Protein AF-A0A812WI33-F1 (afdb_monomer_lite)

Foldseek 3Di:
DLVQLLVCVVVVVPVVNVVVVVVCVVVQALCCLLVQLQSCVVSVVVVSVVVSLQRCQQCVCNNLQEPDPHDPVVLLCSQLVLRRQDDLVVVLVSLVVNDDPVSPVSNVSRDNQWNKHFDQFPLLVLVVVCVVVVVPDPCDPQQKDKDFWPPPPDADPVNRSCQSSVVFWDKFDATKMKMFGPFKWFQFFFKFKQAKFALQWWKWKWWDDVVVPDDTDTFDTCNSPIGHHPDTDGTDGDPDTTGMMMIGINGDMGPGIHIGTGGMMTGGD

Radius of gyration: 20.24 Å; chains: 1; bounding box: 57×34×57 Å

Secondary structure (DSSP, 8-state):
-HHHHHHHHHTT-TTHHHHHHHHHHHH--HHHHHHHHHHHHHTT-HHHHHHHHHHHHH-HHHHTSS--S--HHHHHHHHHSS--SS-HHHHHHHHHHT-SHHHHHHHHH----SEEEEES-HHHHHHHHHHHTTT-S-TBTTTEEEEE-TT-TT--HHHHHHHHTT-S-EEEEEEEEEEEESS-EEEEEEEEESSPBPTT-EEEEEEEESTTTTPPEEEEE-TT--B-TT--EE----SS-EEEEEEEEEEEEEEEE-EEEEEEEEE--

pLDDT: mean 90.43, std 6.78, range [58.16, 97.31]

Structure (mmCIF, N/CA/C/O backbone):
data_AF-A0A812WI33-F1
#
_entry.id   AF-A0A812WI33-F1
#
loop_
_atom_site.group_PDB
_atom_site.id
_atom_site.type_symbol
_atom_site.label_atom_id
_atom_site.label_alt_id
_atom_site.label_comp_id
_atom_site.label_asym_id
_atom_site.label_entity_id
_atom_site.label_seq_id
_atom_site.pdbx_PDB_ins_code
_atom_site.Cartn_x
_atom_site.Cartn_y
_atom_site.Cartn_z
_atom_site.occupancy
_atom_site.B_iso_or_equiv
_atom_site.auth_seq_id
_atom_site.auth_comp_id
_atom_site.auth_asym_id
_atom_site.auth_atom_id
_atom_site.pdbx_PDB_model_num
ATOM 1 N N . MET A 1 1 ? 22.583 11.173 -6.678 1.00 76.88 1 MET A N 1
ATOM 2 C CA . MET A 1 1 ? 22.192 11.297 -5.250 1.00 76.88 1 MET A CA 1
ATOM 3 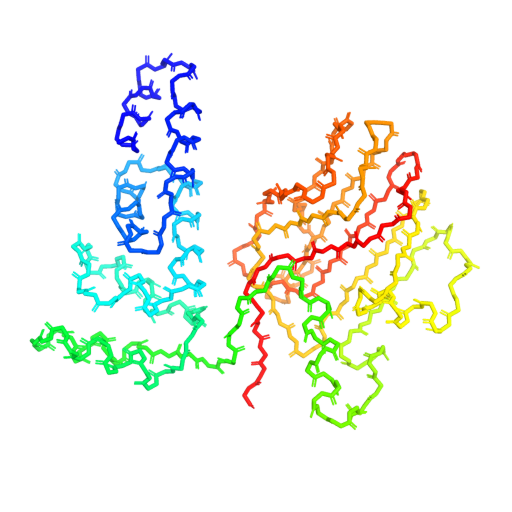C C . MET A 1 1 ? 22.140 9.952 -4.533 1.00 76.88 1 MET A C 1
ATOM 5 O O . MET A 1 1 ? 22.726 9.866 -3.464 1.00 76.88 1 MET A O 1
ATOM 9 N N . VAL A 1 2 ? 21.534 8.899 -5.104 1.00 72.75 2 VAL A N 1
ATOM 10 C CA . VAL A 1 2 ? 21.580 7.533 -4.524 1.00 72.75 2 VAL A CA 1
ATOM 11 C C . VAL A 1 2 ? 23.022 7.054 -4.314 1.00 72.75 2 VAL A C 1
ATOM 13 O O . VAL A 1 2 ? 23.378 6.616 -3.227 1.00 72.75 2 VAL A O 1
ATOM 16 N N . GLU A 1 3 ? 23.886 7.246 -5.313 1.00 81.31 3 GLU A N 1
ATOM 17 C CA . GLU A 1 3 ? 25.313 6.899 -5.214 1.00 81.31 3 GLU A CA 1
ATOM 18 C C . GLU A 1 3 ? 26.026 7.679 -4.098 1.00 81.31 3 GLU A C 1
ATOM 20 O O . GLU A 1 3 ? 26.849 7.132 -3.374 1.00 81.31 3 GLU A O 1
ATOM 25 N N . VAL A 1 4 ? 25.674 8.959 -3.926 1.00 76.69 4 VAL A N 1
ATOM 26 C CA . VAL A 1 4 ? 26.238 9.831 -2.883 1.00 76.69 4 VAL A CA 1
ATOM 27 C C . VAL A 1 4 ? 25.815 9.347 -1.500 1.00 76.69 4 VAL A C 1
ATOM 29 O O . VAL A 1 4 ? 26.652 9.297 -0.606 1.00 76.69 4 VAL A O 1
ATOM 32 N N . ALA A 1 5 ? 24.553 8.935 -1.336 1.00 73.31 5 ALA A N 1
ATOM 33 C CA . ALA A 1 5 ? 24.067 8.334 -0.097 1.00 73.31 5 ALA A CA 1
ATOM 34 C C . ALA A 1 5 ? 24.840 7.051 0.242 1.00 73.31 5 ALA A C 1
ATOM 36 O O . ALA A 1 5 ? 25.314 6.903 1.363 1.00 73.31 5 ALA A O 1
ATOM 37 N N . ALA A 1 6 ? 25.030 6.164 -0.738 1.00 76.50 6 ALA A N 1
ATOM 38 C CA . ALA A 1 6 ? 25.740 4.900 -0.546 1.00 76.50 6 ALA A CA 1
ATOM 39 C C . ALA A 1 6 ? 27.236 5.090 -0.245 1.00 76.50 6 ALA A C 1
ATOM 41 O O . ALA A 1 6 ? 27.809 4.397 0.594 1.00 76.50 6 ALA A O 1
ATOM 42 N N . ILE A 1 7 ? 27.884 6.052 -0.906 1.00 79.12 7 ILE A N 1
ATOM 43 C CA . ILE A 1 7 ? 29.272 6.420 -0.612 1.00 79.12 7 ILE A CA 1
ATOM 44 C C . ILE A 1 7 ? 29.366 7.003 0.801 1.00 79.12 7 ILE A C 1
ATOM 46 O O . ILE A 1 7 ? 30.238 6.603 1.566 1.00 79.12 7 ILE A O 1
ATOM 50 N N . ALA A 1 8 ? 28.466 7.915 1.166 1.00 76.12 8 ALA A N 1
ATOM 51 C CA . ALA A 1 8 ? 28.444 8.514 2.494 1.00 76.12 8 ALA A CA 1
ATOM 52 C C . ALA A 1 8 ? 28.253 7.468 3.600 1.00 76.12 8 ALA A C 1
ATOM 54 O O . ALA A 1 8 ? 28.945 7.534 4.613 1.00 76.12 8 ALA A O 1
ATOM 55 N N . ASP A 1 9 ? 27.386 6.480 3.373 1.00 76.94 9 ASP A N 1
ATOM 56 C CA . ASP A 1 9 ? 27.175 5.347 4.275 1.00 76.94 9 ASP A CA 1
ATOM 57 C C . ASP A 1 9 ? 28.449 4.500 4.421 1.00 76.94 9 ASP A C 1
ATOM 59 O O . ASP A 1 9 ? 28.938 4.276 5.529 1.00 76.94 9 ASP A O 1
ATOM 63 N N . LYS A 1 10 ? 29.094 4.157 3.297 1.00 82.62 10 LYS A N 1
ATOM 64 C CA . LYS A 1 10 ? 30.377 3.436 3.285 1.00 82.62 10 LYS A CA 1
ATOM 65 C C . LYS A 1 10 ? 31.481 4.156 4.072 1.00 82.62 10 LYS A C 1
ATOM 67 O O . LYS A 1 10 ? 32.330 3.494 4.668 1.00 82.62 10 LYS A O 1
ATOM 72 N N . TYR A 1 11 ? 31.496 5.488 4.055 1.00 83.31 11 TYR A N 1
ATOM 73 C CA . TYR A 1 11 ? 32.455 6.314 4.799 1.00 83.31 11 TYR A CA 1
ATOM 74 C C . TYR A 1 11 ? 31.940 6.773 6.174 1.00 83.31 11 TYR A C 1
ATOM 76 O O . TYR A 1 11 ? 32.587 7.606 6.804 1.00 83.31 11 TYR A O 1
ATOM 84 N N . GLN A 1 12 ? 30.815 6.224 6.650 1.00 83.38 12 GLN A N 1
ATOM 85 C CA . GLN A 1 12 ? 30.228 6.502 7.967 1.00 83.38 12 GLN A CA 1
ATOM 86 C C . GLN A 1 12 ? 29.928 7.991 8.210 1.00 83.38 12 GLN A C 1
ATOM 88 O O . GLN A 1 12 ? 30.027 8.501 9.324 1.00 83.38 12 GLN A O 1
ATOM 93 N N . VAL A 1 13 ? 29.538 8.717 7.160 1.00 82.44 13 VAL A N 1
ATOM 94 C CA . VAL A 1 13 ? 29.084 10.110 7.269 1.00 82.44 13 VAL A CA 1
ATOM 95 C C . VAL A 1 13 ? 27.601 10.110 7.644 1.00 82.44 13 VAL A C 1
ATOM 97 O O . VAL A 1 13 ? 26.750 10.399 6.812 1.00 82.44 13 VAL A O 1
ATOM 100 N N . GLU A 1 14 ? 27.287 9.770 8.895 1.00 79.19 14 GLU A N 1
ATOM 101 C CA . GLU A 1 14 ? 25.936 9.403 9.371 1.00 79.19 14 GLU A CA 1
ATOM 102 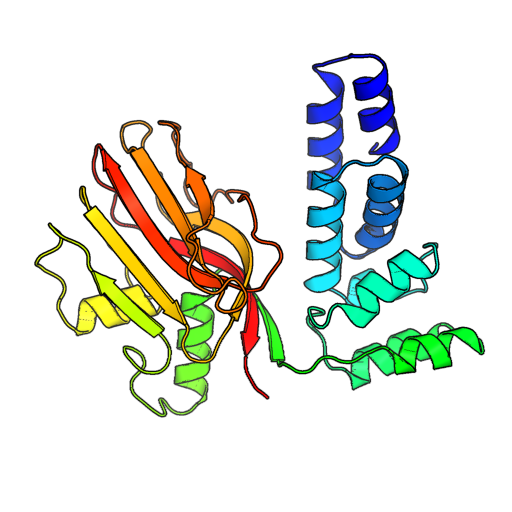C C . GLU A 1 14 ? 24.803 10.371 8.973 1.00 79.19 14 GLU A C 1
ATOM 104 O O . GLU A 1 14 ? 23.687 9.946 8.683 1.00 79.19 14 GLU A O 1
ATOM 109 N N . ALA A 1 15 ? 25.070 11.678 8.915 1.00 81.88 15 ALA A N 1
ATOM 110 C CA . ALA A 1 15 ? 24.049 12.682 8.608 1.00 81.88 15 ALA A CA 1
ATOM 111 C C . ALA A 1 15 ? 23.664 12.756 7.117 1.00 81.88 15 ALA A C 1
ATOM 113 O O . ALA A 1 15 ? 22.587 13.248 6.777 1.00 81.88 15 ALA A O 1
ATOM 114 N N . LEU A 1 16 ? 24.539 12.316 6.209 1.00 83.19 16 LEU A N 1
ATOM 115 C CA . LEU A 1 16 ? 24.392 12.577 4.776 1.00 83.19 16 LEU A CA 1
ATOM 116 C C . LEU A 1 16 ? 23.505 11.553 4.032 1.00 83.19 16 LEU A C 1
ATOM 118 O O . LEU A 1 16 ? 22.711 11.999 3.197 1.00 83.19 16 LEU A O 1
ATOM 122 N N . PRO A 1 17 ? 23.549 10.232 4.318 1.00 81.38 17 PRO A N 1
ATOM 123 C CA . PRO A 1 17 ? 22.632 9.258 3.730 1.00 81.38 17 PRO A CA 1
ATOM 124 C C . PRO A 1 17 ? 21.146 9.609 3.903 1.00 81.38 17 PRO A C 1
ATOM 126 O O . PRO A 1 17 ? 20.463 9.689 2.879 1.00 81.38 17 PRO A O 1
ATOM 129 N N . PRO A 1 18 ? 20.621 9.905 5.115 1.00 81.69 18 PRO A N 1
ATOM 130 C CA . PRO A 1 18 ? 19.194 10.186 5.276 1.00 81.69 18 PRO A CA 1
ATOM 131 C C . PRO A 1 18 ? 18.763 11.458 4.532 1.00 81.69 18 PRO A C 1
ATOM 133 O O . PRO A 1 18 ? 17.693 11.480 3.927 1.00 81.69 18 PRO A O 1
ATOM 136 N N . LEU A 1 19 ? 19.612 12.493 4.492 1.00 84.25 19 LEU A N 1
ATOM 137 C CA . LEU A 1 19 ? 19.347 13.714 3.722 1.00 84.25 19 LEU A CA 1
ATOM 138 C C . LEU A 1 19 ? 19.322 13.449 2.212 1.00 84.25 19 LEU A C 1
ATOM 140 O O . LEU A 1 19 ? 18.433 13.934 1.511 1.00 84.25 19 LEU A O 1
ATOM 144 N N . CYS A 1 20 ? 20.280 12.672 1.700 1.00 85.56 20 CYS A N 1
ATOM 145 C CA . CYS A 1 20 ? 20.334 12.338 0.281 1.00 85.56 20 CYS A CA 1
ATOM 146 C C . CYS A 1 20 ? 19.126 11.502 -0.143 1.00 85.56 20 CYS A C 1
ATOM 148 O O . CYS A 1 20 ? 18.518 11.804 -1.168 1.00 85.56 20 CYS A O 1
ATOM 150 N N . LEU A 1 21 ? 18.762 10.484 0.642 1.00 85.62 21 LEU A N 1
ATOM 151 C CA . LEU A 1 21 ? 17.602 9.641 0.356 1.00 85.62 21 LEU A CA 1
ATOM 152 C C . LEU A 1 21 ? 16.304 10.447 0.425 1.00 85.62 21 LEU A C 1
ATOM 154 O O . LEU A 1 21 ? 15.487 10.329 -0.478 1.00 85.62 21 LEU A O 1
ATOM 158 N N . HIS A 1 22 ? 16.154 11.349 1.399 1.00 85.75 22 HIS A N 1
ATOM 159 C CA . HIS A 1 22 ? 15.009 12.265 1.469 1.00 85.75 22 HIS A CA 1
ATOM 160 C C . HIS A 1 22 ? 14.846 13.125 0.210 1.00 85.75 22 HIS A C 1
ATOM 162 O O . HIS A 1 22 ? 13.738 13.297 -0.298 1.00 85.75 22 HIS A O 1
ATOM 168 N N . LEU A 1 23 ? 15.948 13.650 -0.332 1.00 87.06 23 LEU A N 1
ATOM 169 C CA . LEU A 1 23 ? 15.915 14.409 -1.584 1.00 87.06 23 LEU A CA 1
ATOM 170 C C . LEU A 1 23 ? 15.551 13.529 -2.783 1.00 87.06 23 LEU A C 1
ATOM 172 O O . LEU A 1 23 ? 14.791 13.974 -3.641 1.00 87.06 23 LEU A O 1
ATOM 176 N N . VAL A 1 24 ? 16.054 12.290 -2.832 1.00 87.62 24 VAL A N 1
ATOM 177 C CA . VAL A 1 24 ? 15.677 11.327 -3.877 1.00 87.62 24 VAL A CA 1
ATOM 178 C C . VAL A 1 24 ? 14.186 11.012 -3.795 1.00 87.62 24 VAL A C 1
ATOM 180 O O . VAL A 1 24 ? 13.525 11.085 -4.822 1.00 87.62 24 VAL A O 1
ATOM 183 N N . ARG A 1 25 ? 13.630 10.774 -2.600 1.00 87.88 25 ARG A N 1
ATOM 184 C CA . ARG A 1 25 ? 12.187 10.542 -2.403 1.00 87.88 25 ARG A CA 1
ATOM 185 C C . ARG A 1 25 ? 11.335 11.676 -2.942 1.00 87.88 25 ARG A C 1
ATOM 187 O O . ARG A 1 25 ? 10.405 11.449 -3.702 1.00 87.88 25 ARG A O 1
ATOM 194 N N . LYS A 1 26 ? 11.691 12.918 -2.603 1.00 86.75 26 LYS A N 1
ATOM 195 C CA . LYS A 1 26 ? 10.982 14.108 -3.100 1.00 86.75 26 LYS A CA 1
ATOM 196 C C . LYS A 1 26 ? 11.053 14.269 -4.618 1.00 86.75 26 LYS A C 1
ATOM 198 O O . LYS A 1 26 ? 10.187 14.916 -5.201 1.00 86.75 26 LYS A O 1
ATOM 203 N N . ALA A 1 27 ? 12.100 13.740 -5.240 1.00 88.50 27 ALA A N 1
ATOM 204 C CA . ALA A 1 27 ? 12.309 13.797 -6.679 1.00 88.50 27 ALA A CA 1
ATOM 205 C C . ALA A 1 27 ? 11.846 12.526 -7.410 1.00 88.50 27 ALA A C 1
ATOM 207 O 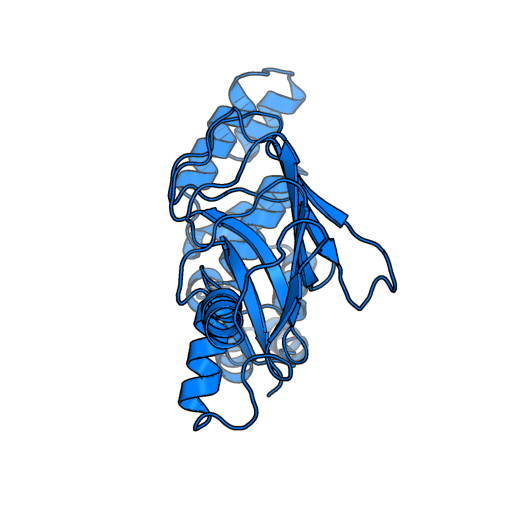O . ALA A 1 27 ? 11.892 12.513 -8.640 1.00 88.50 27 ALA A O 1
ATOM 208 N N . LEU A 1 28 ? 11.420 11.481 -6.690 1.00 92.62 28 LEU A N 1
ATOM 209 C CA . LEU A 1 28 ? 11.027 10.207 -7.275 1.00 92.62 28 LEU A CA 1
ATOM 210 C C . LEU A 1 28 ? 9.749 10.406 -8.085 1.00 92.62 28 LEU A C 1
ATOM 212 O O . LEU A 1 28 ? 8.673 10.683 -7.556 1.00 92.62 28 LEU A O 1
ATOM 216 N N . LYS A 1 29 ? 9.900 10.285 -9.398 1.00 94.12 29 LYS A N 1
ATOM 217 C CA . LYS A 1 29 ? 8.824 10.361 -10.378 1.00 94.12 29 LYS A CA 1
ATOM 218 C C . LYS A 1 29 ? 8.851 9.103 -11.242 1.00 94.12 29 LYS A C 1
ATOM 220 O O . LYS A 1 29 ? 9.909 8.481 -11.354 1.00 94.12 29 LYS A O 1
ATOM 225 N N . PRO A 1 30 ? 7.723 8.732 -11.869 1.00 94.25 30 PRO A N 1
ATOM 226 C CA . PRO A 1 30 ? 7.643 7.506 -12.657 1.00 94.25 30 PRO A CA 1
ATOM 227 C C . PRO A 1 30 ? 8.702 7.421 -13.760 1.00 94.25 30 PRO A C 1
ATOM 229 O O . PRO A 1 30 ? 9.330 6.382 -13.921 1.00 94.25 30 PRO A O 1
ATOM 232 N N . ASP A 1 31 ? 8.959 8.522 -14.465 1.00 93.25 31 ASP A N 1
ATOM 233 C CA . ASP A 1 31 ? 9.926 8.612 -15.566 1.00 93.25 31 ASP A CA 1
ATOM 234 C C . ASP A 1 31 ? 11.381 8.336 -15.147 1.00 93.25 31 ASP A C 1
ATOM 236 O O . ASP A 1 31 ? 12.150 7.788 -15.933 1.00 93.25 31 ASP A O 1
ATOM 240 N N . VAL A 1 32 ? 11.753 8.656 -13.905 1.00 93.81 32 VAL A N 1
ATOM 241 C CA . VAL A 1 32 ? 13.097 8.397 -13.350 1.00 93.81 32 VAL A CA 1
ATOM 242 C C . VAL A 1 32 ? 13.160 7.150 -12.462 1.00 93.81 32 VAL A C 1
ATOM 244 O O . VAL A 1 32 ? 14.243 6.752 -12.029 1.00 93.81 32 VAL A O 1
ATOM 247 N N . ALA A 1 33 ? 12.025 6.506 -12.179 1.00 95.88 33 ALA A N 1
ATOM 248 C CA . ALA A 1 33 ? 11.947 5.418 -11.207 1.00 95.88 33 ALA A CA 1
ATOM 249 C C . ALA A 1 33 ? 12.806 4.205 -11.603 1.00 95.88 33 ALA A C 1
ATOM 251 O O . ALA A 1 33 ? 13.480 3.630 -10.751 1.00 95.88 33 ALA A O 1
ATOM 252 N N . CYS A 1 34 ? 12.868 3.862 -12.895 1.00 96.00 34 CYS A N 1
ATOM 253 C CA . CYS A 1 34 ? 13.730 2.782 -13.387 1.00 96.00 34 CYS A CA 1
ATOM 254 C C . CYS A 1 34 ? 15.224 3.066 -13.149 1.00 96.00 34 CYS A C 1
ATOM 256 O O . CYS A 1 34 ? 15.971 2.159 -12.788 1.00 96.00 34 CYS A O 1
ATOM 258 N N . GLU A 1 35 ? 15.671 4.315 -13.309 1.00 94.44 35 GLU A N 1
ATOM 259 C CA . GLU A 1 35 ? 17.061 4.697 -13.030 1.00 94.44 35 GLU A CA 1
ATOM 260 C C . GLU A 1 35 ? 17.364 4.593 -11.531 1.00 94.44 35 GLU A C 1
ATOM 262 O O . GLU A 1 35 ? 18.364 3.988 -11.134 1.00 94.44 35 GLU A O 1
ATOM 267 N N . VAL A 1 36 ? 16.467 5.120 -10.690 1.00 94.88 36 VAL A N 1
ATOM 268 C CA . VAL A 1 36 ? 16.591 5.034 -9.228 1.00 94.88 36 VAL A CA 1
ATOM 269 C C . VAL A 1 36 ? 16.626 3.576 -8.772 1.00 94.88 36 VAL A C 1
ATOM 271 O O . VAL A 1 36 ? 17.470 3.233 -7.948 1.00 94.88 36 VAL A O 1
ATOM 274 N N . PHE A 1 37 ? 15.784 2.712 -9.342 1.00 96.44 37 PHE A N 1
ATOM 275 C CA . PHE A 1 37 ? 15.775 1.276 -9.067 1.00 96.44 37 PHE A CA 1
ATOM 276 C C . PHE A 1 37 ? 17.117 0.616 -9.406 1.00 96.44 37 PHE A C 1
ATOM 278 O O . PHE A 1 37 ? 17.704 -0.055 -8.557 1.00 96.44 37 PHE A O 1
ATOM 285 N N . GLY A 1 38 ? 17.650 0.858 -10.608 1.00 94.75 38 GLY A N 1
ATOM 286 C CA . GLY A 1 38 ? 18.940 0.306 -11.030 1.00 94.75 38 GLY A CA 1
ATOM 287 C C . GLY A 1 38 ? 20.111 0.779 -10.163 1.00 94.75 38 GLY A C 1
ATOM 288 O O . GLY A 1 38 ? 20.988 -0.015 -9.812 1.00 94.75 38 GLY A O 1
ATOM 289 N N . LEU A 1 39 ? 20.117 2.057 -9.770 1.00 93.25 39 LEU A N 1
ATOM 290 C CA . LEU A 1 39 ? 21.115 2.603 -8.849 1.00 93.25 39 LEU A CA 1
ATOM 291 C C . LEU A 1 39 ? 20.966 2.006 -7.445 1.00 93.25 39 LEU A C 1
ATOM 293 O O . LEU A 1 39 ? 21.954 1.576 -6.855 1.00 93.25 39 LEU A O 1
ATOM 297 N N . ALA A 1 40 ? 19.749 1.948 -6.910 1.00 93.25 40 ALA A N 1
ATOM 298 C CA . ALA A 1 40 ? 19.495 1.400 -5.584 1.00 93.25 40 ALA A CA 1
ATOM 299 C C . ALA A 1 40 ? 19.902 -0.077 -5.493 1.00 93.25 40 ALA A C 1
ATOM 301 O O . ALA A 1 40 ? 20.512 -0.474 -4.503 1.00 93.25 40 ALA A O 1
ATOM 302 N N . ASP A 1 41 ? 19.649 -0.866 -6.539 1.00 94.31 41 ASP A N 1
ATOM 303 C CA . ASP A 1 41 ? 20.096 -2.256 -6.620 1.00 94.31 41 ASP A CA 1
ATOM 304 C C . ASP A 1 41 ? 21.630 -2.366 -6.654 1.00 94.31 41 ASP A C 1
ATOM 306 O O . ASP A 1 41 ? 22.223 -3.081 -5.845 1.00 94.31 41 ASP A O 1
ATOM 310 N N . ARG A 1 42 ? 22.290 -1.578 -7.516 1.00 92.25 42 ARG A N 1
ATOM 311 C CA . ARG A 1 42 ? 23.757 -1.558 -7.652 1.00 92.25 42 ARG A CA 1
ATOM 312 C C . ARG A 1 42 ? 24.477 -1.196 -6.352 1.00 92.25 42 ARG A C 1
ATOM 314 O O . ARG A 1 42 ? 25.572 -1.696 -6.106 1.00 92.25 42 ARG A O 1
ATOM 321 N N . PHE A 1 43 ? 23.894 -0.300 -5.562 1.00 89.94 43 PHE A N 1
ATOM 322 C CA . PHE A 1 43 ? 24.460 0.177 -4.300 1.00 89.94 43 PHE A CA 1
ATOM 323 C C . PHE A 1 43 ? 23.848 -0.496 -3.062 1.00 89.94 43 PHE A C 1
ATOM 325 O O . PHE A 1 43 ? 24.163 -0.093 -1.946 1.00 89.94 43 PHE A O 1
ATOM 332 N N . HIS A 1 44 ? 23.006 -1.517 -3.244 1.00 90.25 44 HIS A N 1
ATOM 333 C CA . HIS A 1 44 ? 22.353 -2.272 -2.169 1.00 90.25 44 HIS A CA 1
ATOM 334 C C . HIS A 1 44 ? 21.530 -1.413 -1.187 1.00 90.25 44 HIS A C 1
ATOM 336 O O . HIS A 1 44 ? 21.436 -1.714 0.002 1.00 90.25 44 HIS A O 1
ATOM 342 N N . VAL A 1 45 ? 20.880 -0.359 -1.688 1.00 90.19 45 VAL A N 1
ATOM 343 C CA . VAL A 1 45 ? 19.980 0.507 -0.912 1.00 90.19 45 VAL A CA 1
ATOM 344 C C . VAL A 1 45 ? 18.561 -0.069 -0.963 1.00 90.19 45 VAL A C 1
ATOM 346 O O . VAL A 1 45 ? 17.726 0.359 -1.761 1.00 90.19 45 VAL A O 1
ATOM 349 N N . ALA A 1 46 ? 18.294 -1.075 -0.125 1.00 88.62 46 ALA A N 1
ATOM 350 C CA . ALA A 1 46 ? 17.063 -1.875 -0.170 1.00 88.62 46 ALA A CA 1
ATOM 351 C C . ALA A 1 46 ? 15.765 -1.048 -0.072 1.00 88.62 46 ALA A C 1
ATOM 353 O O . ALA A 1 46 ? 14.816 -1.309 -0.806 1.00 88.62 46 ALA A O 1
ATOM 354 N N . GLU A 1 47 ? 15.736 -0.029 0.790 1.00 87.06 47 GLU A N 1
ATOM 355 C CA . GLU A 1 47 ? 14.563 0.835 0.984 1.00 87.06 47 GLU A CA 1
ATOM 356 C C . GLU A 1 47 ? 14.217 1.608 -0.301 1.00 87.06 47 GLU A C 1
ATOM 358 O O . GLU A 1 47 ? 13.100 1.532 -0.805 1.00 87.06 47 GLU A O 1
ATOM 363 N N . MET A 1 48 ? 15.216 2.256 -0.910 1.00 90.69 48 MET A N 1
ATOM 364 C CA . MET A 1 48 ? 15.040 3.006 -2.156 1.00 90.69 48 MET A CA 1
ATOM 365 C C . MET A 1 48 ? 14.707 2.091 -3.342 1.00 90.69 48 MET A C 1
ATOM 367 O O . MET A 1 48 ? 13.958 2.475 -4.236 1.00 90.69 48 MET A O 1
ATOM 371 N N . ARG A 1 49 ? 15.240 0.862 -3.346 1.00 93.38 49 ARG A N 1
ATOM 372 C CA . ARG A 1 49 ? 14.903 -0.158 -4.347 1.00 93.38 49 ARG A CA 1
ATOM 373 C C . ARG A 1 49 ? 13.412 -0.502 -4.290 1.00 93.38 49 ARG A C 1
ATOM 375 O O . ARG A 1 49 ? 12.775 -0.567 -5.337 1.00 93.38 49 ARG A O 1
ATOM 382 N N . ALA A 1 50 ? 12.866 -0.696 -3.088 1.00 90.81 50 ALA A N 1
ATOM 383 C CA . ALA A 1 50 ? 11.451 -0.999 -2.885 1.00 90.81 50 ALA A CA 1
ATOM 384 C C . ALA A 1 50 ? 10.543 0.177 -3.281 1.00 90.81 50 ALA A C 1
ATOM 386 O O . ALA A 1 50 ? 9.582 -0.022 -4.019 1.00 90.81 50 ALA A O 1
ATOM 387 N N . GLU A 1 51 ? 10.879 1.401 -2.866 1.00 91.56 51 GLU A N 1
ATOM 388 C CA . GLU A 1 51 ? 10.113 2.608 -3.218 1.00 91.56 51 GLU A CA 1
ATOM 389 C C . GLU A 1 51 ? 10.119 2.889 -4.731 1.00 91.56 51 GLU A C 1
ATOM 391 O O . GLU A 1 51 ? 9.103 3.275 -5.311 1.00 91.56 51 GLU A O 1
ATOM 396 N N . ALA A 1 52 ? 11.249 2.659 -5.406 1.00 94.81 52 ALA A N 1
ATOM 397 C CA . ALA A 1 52 ? 11.327 2.796 -6.857 1.00 94.81 52 ALA A CA 1
ATOM 398 C C . ALA A 1 52 ? 10.466 1.747 -7.578 1.00 94.81 52 ALA A C 1
ATOM 400 O O . ALA A 1 52 ? 9.756 2.093 -8.523 1.00 94.81 52 ALA A O 1
ATOM 401 N N . LEU A 1 53 ? 10.474 0.491 -7.112 1.00 94.75 53 LEU A N 1
ATOM 402 C CA . LEU A 1 53 ? 9.595 -0.556 -7.641 1.00 94.75 53 LEU A CA 1
ATOM 403 C C . LEU A 1 53 ? 8.118 -0.216 -7.454 1.00 94.75 53 LEU A C 1
ATOM 405 O O . LEU A 1 53 ? 7.355 -0.362 -8.401 1.00 94.75 53 LEU A O 1
ATOM 409 N N . ASP A 1 54 ? 7.716 0.297 -6.291 1.00 93.88 54 ASP A N 1
ATOM 410 C CA . ASP A 1 54 ? 6.338 0.746 -6.066 1.00 93.88 54 ASP A CA 1
ATOM 411 C C . ASP A 1 54 ? 5.905 1.802 -7.077 1.00 93.88 54 ASP A C 1
ATOM 413 O O . ASP A 1 54 ? 4.811 1.721 -7.633 1.00 93.88 54 ASP A O 1
ATOM 417 N N . CYS A 1 55 ? 6.779 2.777 -7.340 1.00 95.00 55 CYS A N 1
ATOM 418 C CA . CYS A 1 55 ? 6.521 3.831 -8.310 1.00 95.00 55 CYS A CA 1
ATOM 419 C C . CYS A 1 55 ? 6.337 3.253 -9.725 1.00 95.00 55 CYS A C 1
ATOM 421 O O . CYS A 1 55 ? 5.396 3.621 -10.435 1.00 95.00 55 CYS A O 1
ATOM 423 N N . ILE A 1 56 ? 7.192 2.298 -10.114 1.00 96.44 56 ILE A N 1
ATOM 424 C CA . ILE A 1 56 ? 7.108 1.592 -11.402 1.00 96.44 56 ILE A CA 1
ATOM 425 C C . ILE A 1 56 ? 5.815 0.772 -11.487 1.00 96.44 56 ILE A C 1
ATOM 427 O O . ILE A 1 56 ? 5.121 0.823 -12.502 1.00 96.44 56 ILE A O 1
ATOM 431 N N . PHE A 1 57 ? 5.469 0.034 -10.431 1.00 95.50 57 PHE A N 1
ATOM 432 C CA . PHE A 1 57 ? 4.276 -0.805 -10.389 1.00 95.50 57 PHE A CA 1
ATOM 433 C C . PHE A 1 57 ? 2.990 0.013 -10.412 1.00 95.50 57 PHE A C 1
ATOM 435 O O . PHE A 1 57 ? 2.066 -0.351 -11.136 1.00 95.50 57 PHE A O 1
ATOM 442 N N . ALA A 1 58 ? 2.942 1.138 -9.698 1.00 95.12 58 ALA A N 1
ATOM 443 C CA . ALA A 1 58 ? 1.788 2.026 -9.678 1.00 95.12 58 ALA A CA 1
ATOM 444 C C . ALA A 1 58 ? 1.578 2.748 -11.020 1.00 95.12 58 ALA A C 1
ATOM 446 O O . ALA A 1 58 ? 0.436 2.940 -11.441 1.00 95.12 58 ALA A O 1
ATOM 447 N N . LYS A 1 59 ? 2.662 3.142 -11.708 1.00 95.69 59 LYS A N 1
ATOM 448 C CA . LYS A 1 59 ? 2.607 3.941 -12.948 1.00 95.69 59 LYS A CA 1
ATOM 449 C C . LYS A 1 59 ? 3.481 3.373 -14.074 1.00 95.69 59 LYS A C 1
ATOM 451 O O . LYS A 1 59 ? 4.350 4.070 -14.610 1.00 95.69 59 LYS A O 1
ATOM 456 N N . PRO A 1 60 ? 3.215 2.138 -14.531 1.00 94.75 60 PRO A N 1
ATOM 457 C CA . PRO A 1 60 ? 4.074 1.459 -15.497 1.00 94.75 60 PRO A CA 1
ATOM 458 C C . PRO A 1 60 ? 4.063 2.128 -16.872 1.00 94.75 60 PRO A C 1
ATOM 460 O O . PRO A 1 60 ? 5.078 2.136 -17.556 1.00 94.75 60 PRO A O 1
ATOM 463 N N . ALA A 1 61 ? 2.942 2.727 -17.286 1.00 92.75 61 ALA A N 1
ATOM 464 C CA . ALA A 1 61 ? 2.840 3.402 -18.581 1.00 92.75 61 ALA A CA 1
ATOM 465 C C . ALA A 1 61 ? 3.773 4.621 -18.696 1.00 92.75 61 ALA A C 1
ATOM 467 O O . ALA A 1 61 ? 4.257 4.921 -19.785 1.00 92.75 61 ALA A O 1
ATOM 468 N N . GLU A 1 62 ? 4.023 5.310 -17.581 1.00 94.25 62 GLU A N 1
ATOM 469 C CA . GLU A 1 62 ? 4.954 6.436 -17.518 1.00 94.25 62 GLU A CA 1
ATOM 470 C C . GLU A 1 62 ? 6.394 5.936 -17.333 1.00 94.25 62 GLU A C 1
ATOM 472 O O . GLU A 1 62 ? 7.283 6.348 -18.075 1.00 94.25 62 GLU A O 1
ATOM 477 N N . ALA A 1 63 ? 6.611 4.998 -16.403 1.00 95.56 63 ALA A N 1
ATOM 478 C CA . ALA A 1 63 ? 7.941 4.500 -16.045 1.00 95.56 63 ALA A CA 1
ATOM 479 C C . ALA A 1 63 ? 8.619 3.638 -17.122 1.00 95.56 63 ALA A C 1
ATOM 481 O O . ALA A 1 63 ? 9.845 3.596 -17.208 1.00 95.56 63 ALA A O 1
ATOM 482 N N . LEU A 1 64 ? 7.825 2.946 -17.943 1.00 94.62 64 LEU A N 1
ATOM 483 C CA . LEU A 1 64 ? 8.283 2.037 -18.998 1.00 94.62 64 LEU A CA 1
ATOM 484 C C . LEU A 1 64 ? 7.980 2.591 -20.396 1.00 94.62 64 LEU A C 1
ATOM 486 O O . LEU A 1 64 ? 7.928 1.845 -21.373 1.00 94.62 64 LEU A O 1
ATOM 490 N N . LYS A 1 65 ? 7.750 3.904 -20.514 1.00 91.94 65 LYS A N 1
ATOM 491 C CA . LYS A 1 65 ? 7.460 4.551 -21.800 1.00 91.94 65 LYS A CA 1
ATOM 492 C C . LYS A 1 65 ? 8.564 4.292 -22.831 1.00 91.94 65 LYS A C 1
ATOM 494 O O . LYS A 1 65 ? 8.273 4.014 -23.991 1.00 91.94 65 LYS A O 1
ATOM 499 N N . GLU A 1 66 ? 9.815 4.358 -22.395 1.00 91.44 66 GLU A N 1
ATOM 500 C CA . GLU A 1 66 ? 11.002 4.022 -23.181 1.00 91.44 66 GLU A CA 1
ATOM 501 C C . GLU A 1 66 ? 11.718 2.833 -22.543 1.00 91.44 66 GLU A C 1
ATOM 503 O O . GLU A 1 66 ? 11.505 2.535 -21.366 1.00 91.44 66 GLU A O 1
ATOM 508 N N . ARG A 1 67 ? 12.570 2.143 -23.312 1.00 91.25 67 ARG A N 1
ATOM 509 C CA . ARG A 1 67 ? 13.345 1.017 -22.785 1.00 91.25 67 ARG A CA 1
ATOM 510 C C . ARG A 1 67 ? 14.327 1.530 -21.726 1.00 91.25 67 ARG A C 1
ATOM 512 O O . ARG A 1 67 ? 15.264 2.244 -22.090 1.00 91.25 67 ARG A O 1
ATOM 519 N N . PRO A 1 68 ? 14.178 1.146 -20.447 1.00 91.88 68 PRO A N 1
ATOM 520 C CA . PRO A 1 68 ? 15.087 1.609 -19.413 1.00 91.88 68 PRO A CA 1
ATOM 521 C C . PRO A 1 68 ? 16.469 0.967 -19.587 1.00 91.88 68 PRO A C 1
ATOM 523 O O . PRO A 1 68 ? 16.589 -0.194 -19.987 1.00 91.88 68 PRO A O 1
ATOM 526 N N . ALA A 1 69 ? 17.523 1.708 -19.240 1.00 90.50 69 ALA A N 1
ATOM 527 C CA . ALA A 1 69 ? 18.905 1.223 -19.242 1.00 90.50 69 ALA A CA 1
ATOM 528 C C . ALA A 1 69 ? 19.197 0.338 -18.011 1.00 90.50 69 ALA A C 1
ATOM 530 O O . ALA A 1 69 ? 20.092 0.617 -17.214 1.00 90.50 69 ALA A O 1
ATOM 531 N N . LEU A 1 70 ? 18.402 -0.719 -17.838 1.00 92.56 70 LEU A N 1
ATOM 532 C CA . LEU A 1 70 ? 18.521 -1.700 -16.762 1.00 92.56 70 LEU A CA 1
ATOM 533 C C . LEU A 1 70 ? 19.223 -2.969 -17.244 1.00 92.56 70 LEU A C 1
ATOM 535 O O . LEU A 1 70 ? 19.215 -3.300 -18.432 1.00 92.56 70 LEU A O 1
ATOM 539 N N . ARG A 1 71 ? 19.807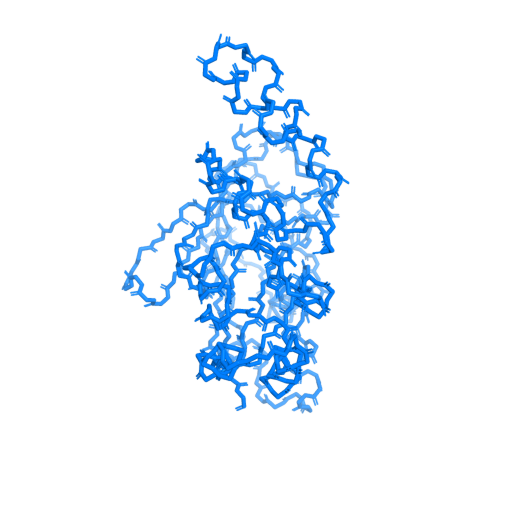 -3.710 -16.297 1.00 90.31 71 ARG A N 1
ATOM 540 C CA . ARG A 1 71 ? 20.261 -5.078 -16.570 1.00 90.31 71 ARG A CA 1
ATOM 541 C C . ARG A 1 71 ? 19.051 -5.973 -16.891 1.00 90.31 71 ARG A C 1
ATOM 543 O O . ARG A 1 71 ? 17.985 -5.727 -16.319 1.00 90.31 71 ARG A O 1
ATOM 550 N N . PRO A 1 72 ? 19.198 -6.999 -17.750 1.00 89.56 72 PRO A N 1
ATOM 551 C CA . PRO A 1 72 ? 18.090 -7.873 -18.136 1.00 89.56 72 PRO A CA 1
ATOM 552 C C . PRO A 1 72 ? 17.330 -8.459 -16.944 1.00 89.56 72 PRO A C 1
ATOM 554 O O . PRO A 1 72 ? 16.109 -8.407 -16.930 1.00 89.56 72 PRO A O 1
ATOM 557 N N . GLU A 1 73 ? 18.031 -8.895 -15.898 1.00 91.81 73 GLU A N 1
ATOM 558 C CA . GLU A 1 73 ? 17.431 -9.564 -14.738 1.00 91.81 73 GLU A CA 1
ATOM 559 C C . GLU A 1 73 ? 16.494 -8.631 -13.953 1.00 91.81 73 GLU A C 1
ATOM 561 O O . GLU A 1 73 ? 15.438 -9.040 -13.481 1.00 91.81 73 GLU A O 1
ATOM 566 N N . LEU A 1 74 ? 16.858 -7.348 -13.855 1.00 94.06 74 LEU A N 1
ATOM 567 C CA . LEU A 1 74 ? 16.048 -6.324 -13.189 1.00 94.06 74 LEU A CA 1
ATOM 568 C C . LEU A 1 74 ? 14.808 -5.958 -14.010 1.00 94.06 74 LEU A C 1
ATOM 570 O O . LEU A 1 74 ? 13.753 -5.644 -13.463 1.00 94.06 74 LEU A O 1
ATOM 574 N N . LEU A 1 75 ? 14.933 -5.988 -15.336 1.00 93.00 75 LEU A N 1
ATOM 575 C CA . LEU A 1 75 ? 13.806 -5.750 -16.227 1.00 93.00 75 LEU A CA 1
ATOM 576 C C . LEU A 1 75 ? 12.835 -6.938 -16.220 1.00 93.00 75 LEU A C 1
ATOM 578 O O . LEU A 1 75 ? 11.622 -6.732 -16.215 1.00 93.00 75 LEU A O 1
ATOM 582 N N . GLU A 1 76 ? 13.356 -8.165 -16.169 1.00 91.69 76 GLU A N 1
ATOM 583 C CA . GLU A 1 76 ? 12.563 -9.383 -15.994 1.00 91.69 76 GLU A CA 1
ATOM 584 C C . GLU A 1 76 ? 11.812 -9.386 -14.658 1.00 91.69 76 GLU A C 1
ATOM 586 O O . GLU A 1 76 ? 10.630 -9.718 -14.641 1.00 91.69 76 GLU A O 1
ATOM 591 N N . GLU A 1 77 ? 12.439 -8.938 -13.564 1.00 93.88 77 GLU A N 1
ATOM 592 C CA . GLU A 1 77 ? 11.773 -8.768 -12.263 1.00 93.88 77 GLU A CA 1
ATOM 593 C C . GLU A 1 77 ? 10.573 -7.816 -12.351 1.00 93.88 77 GLU A C 1
ATOM 595 O O . GLU A 1 77 ? 9.489 -8.136 -11.862 1.00 93.88 77 GLU A O 1
ATOM 600 N N . ILE A 1 78 ? 10.733 -6.666 -13.016 1.00 94.56 78 ILE A N 1
ATOM 601 C CA . ILE A 1 78 ? 9.640 -5.700 -13.180 1.00 94.56 78 ILE A CA 1
ATOM 602 C C . ILE A 1 78 ? 8.497 -6.320 -13.990 1.00 94.56 78 ILE A C 1
ATOM 604 O O . ILE A 1 78 ? 7.344 -6.312 -13.549 1.00 94.56 78 ILE A O 1
ATOM 608 N N . LEU A 1 79 ? 8.809 -6.852 -15.175 1.00 93.31 79 LEU A N 1
ATOM 609 C CA . LEU A 1 79 ? 7.819 -7.346 -16.137 1.00 93.31 79 LEU A CA 1
ATOM 610 C C . LEU A 1 79 ? 7.138 -8.646 -15.686 1.00 93.31 79 LEU A C 1
ATOM 612 O O . LEU A 1 79 ? 5.968 -8.861 -16.006 1.00 93.31 79 LEU A O 1
ATOM 616 N N . GLY A 1 80 ? 7.853 -9.486 -14.937 1.00 91.00 80 GLY A N 1
ATOM 617 C CA . GLY A 1 80 ? 7.369 -10.749 -14.382 1.00 91.00 80 GLY A CA 1
ATOM 618 C C . GLY A 1 80 ? 6.686 -10.625 -13.017 1.00 91.00 80 GLY A C 1
ATOM 619 O O . GLY A 1 80 ? 6.163 -11.618 -12.522 1.00 91.00 80 GLY A O 1
ATOM 620 N N . SER A 1 81 ? 6.657 -9.431 -12.412 1.00 91.00 81 SER A N 1
ATOM 621 C CA . SER A 1 81 ? 6.115 -9.210 -11.059 1.00 91.00 81 SER A CA 1
ATOM 622 C C . SER A 1 81 ? 4.633 -9.565 -10.899 1.00 91.00 81 SER A C 1
ATOM 624 O O . SER A 1 81 ? 4.184 -9.859 -9.797 1.00 91.00 81 SER A O 1
ATOM 626 N N . GLY A 1 82 ? 3.843 -9.464 -11.973 1.00 91.38 82 GLY A N 1
ATOM 627 C CA . GLY A 1 82 ? 2.384 -9.571 -11.908 1.00 91.38 82 GLY A CA 1
ATOM 628 C C . GLY A 1 82 ? 1.694 -8.429 -11.143 1.00 91.38 82 GLY A C 1
ATOM 629 O O . GLY A 1 82 ? 0.479 -8.493 -10.971 1.00 91.38 82 GLY A O 1
ATOM 630 N N . LEU A 1 83 ? 2.426 -7.387 -10.716 1.00 93.19 83 LEU A N 1
ATOM 631 C CA . LEU A 1 83 ? 1.938 -6.263 -9.892 1.00 93.19 83 LEU A CA 1
ATOM 632 C C . LEU A 1 83 ? 1.700 -4.964 -10.676 1.00 93.19 83 LEU A C 1
ATOM 634 O O . LEU A 1 83 ? 1.125 -4.019 -10.146 1.00 93.19 83 LEU A O 1
ATOM 638 N N . LEU A 1 84 ? 2.125 -4.899 -11.939 1.00 94.81 84 LEU A N 1
ATOM 639 C CA . LEU A 1 84 ? 2.025 -3.686 -12.754 1.00 94.81 84 LEU A CA 1
ATOM 640 C C . LEU A 1 84 ? 0.554 -3.255 -12.917 1.00 94.81 84 LEU A C 1
ATOM 642 O O . LEU A 1 84 ? -0.275 -4.032 -13.396 1.00 94.81 84 LEU A O 1
ATOM 646 N N . CYS A 1 85 ? 0.243 -2.007 -12.559 1.00 94.44 85 CYS A N 1
ATOM 647 C CA . CYS A 1 85 ? -1.076 -1.376 -12.677 1.00 94.44 85 CYS A CA 1
ATOM 648 C C . CYS A 1 85 ? -1.383 -0.984 -14.127 1.00 94.44 85 CYS A C 1
ATOM 650 O O . CYS A 1 85 ? -1.452 0.189 -14.496 1.00 94.44 85 CYS A O 1
ATOM 652 N N . THR A 1 86 ? -1.506 -1.982 -14.996 1.00 93.12 86 THR A N 1
ATOM 653 C CA . THR A 1 86 ? -1.835 -1.804 -16.411 1.00 93.12 86 THR A CA 1
ATOM 654 C C . THR A 1 86 ? -2.442 -3.075 -16.986 1.00 93.12 86 THR A C 1
ATOM 656 O O . THR A 1 86 ? -2.348 -4.155 -16.409 1.00 93.12 86 THR A O 1
ATOM 659 N N . LYS A 1 87 ? -3.055 -2.961 -18.163 1.00 90.31 87 LYS A N 1
ATOM 660 C CA . LYS A 1 87 ? -3.549 -4.126 -18.899 1.00 90.31 87 LYS A CA 1
ATOM 661 C C . LYS A 1 87 ? -2.389 -4.840 -19.584 1.00 90.31 87 LYS A C 1
ATOM 663 O O . LYS A 1 87 ? -1.546 -4.189 -20.205 1.00 90.31 87 LYS A O 1
ATOM 668 N N . THR A 1 88 ? -2.409 -6.172 -19.569 1.00 88.94 88 THR A N 1
ATOM 669 C CA . THR A 1 88 ? -1.406 -7.026 -20.229 1.00 88.94 88 THR A CA 1
ATOM 670 C C . THR A 1 88 ? -1.142 -6.606 -21.673 1.00 88.94 88 THR A C 1
ATOM 672 O O . THR A 1 88 ? 0.009 -6.412 -22.055 1.00 88.94 88 THR A O 1
ATOM 675 N N . ASP A 1 89 ? -2.194 -6.393 -22.467 1.00 89.75 89 ASP A N 1
ATOM 676 C CA . ASP A 1 89 ? -2.056 -6.015 -23.879 1.00 89.75 89 ASP A CA 1
ATOM 677 C C . ASP A 1 89 ? -1.444 -4.626 -24.068 1.00 89.75 89 ASP A C 1
ATOM 679 O O . ASP A 1 89 ? -0.698 -4.400 -25.021 1.00 89.75 89 ASP A O 1
ATOM 683 N N . ALA A 1 90 ? -1.757 -3.686 -23.173 1.00 91.50 90 ALA A N 1
ATOM 684 C CA . ALA A 1 90 ? -1.186 -2.346 -23.223 1.00 91.50 90 ALA A CA 1
ATOM 685 C C . ALA A 1 90 ? 0.319 -2.402 -22.941 1.00 91.50 90 ALA A C 1
ATOM 687 O O . ALA A 1 90 ? 1.101 -1.836 -23.698 1.00 91.50 90 ALA A O 1
ATOM 688 N N . LEU A 1 91 ? 0.728 -3.156 -21.918 1.00 90.88 91 LEU A N 1
ATOM 689 C CA . LEU A 1 91 ? 2.139 -3.325 -21.587 1.00 90.88 91 LEU A CA 1
ATOM 690 C C . LEU A 1 91 ? 2.911 -4.087 -22.670 1.00 90.88 91 LEU A C 1
ATOM 692 O O . LEU A 1 91 ? 4.013 -3.677 -23.023 1.00 90.88 91 LEU A O 1
ATOM 696 N N . LYS A 1 92 ? 2.328 -5.146 -23.249 1.00 90.81 92 LYS A N 1
ATOM 697 C CA . LYS A 1 92 ? 2.934 -5.868 -24.380 1.00 90.81 92 LYS A CA 1
ATOM 698 C C . LYS A 1 92 ? 3.208 -4.935 -25.555 1.00 90.81 92 LYS A C 1
ATOM 700 O O . LYS A 1 92 ? 4.306 -4.964 -26.100 1.00 90.81 92 LYS A O 1
ATOM 705 N N . LYS A 1 93 ? 2.253 -4.062 -25.899 1.00 91.00 93 LYS A N 1
ATOM 706 C CA . LYS A 1 93 ? 2.445 -3.040 -26.941 1.00 91.00 93 LYS A CA 1
ATOM 707 C C . LYS A 1 93 ? 3.577 -2.076 -26.594 1.00 91.00 93 LYS A C 1
ATOM 709 O O . LYS A 1 93 ? 4.385 -1.770 -27.467 1.00 91.00 93 LYS A O 1
ATOM 714 N N . THR A 1 94 ? 3.661 -1.630 -25.340 1.00 91.88 94 THR A N 1
ATOM 715 C CA . THR A 1 94 ? 4.762 -0.777 -24.873 1.00 91.88 94 THR A CA 1
ATOM 716 C C . THR A 1 94 ? 6.113 -1.474 -25.040 1.00 91.88 94 THR A C 1
ATOM 718 O O . THR A 1 94 ? 6.996 -0.919 -25.685 1.00 91.88 94 THR A O 1
ATOM 721 N N . VAL A 1 95 ? 6.264 -2.714 -24.566 1.00 89.81 95 VAL A N 1
ATOM 722 C CA . VAL A 1 95 ? 7.527 -3.467 -24.681 1.00 89.81 95 VAL A CA 1
ATOM 723 C C . VAL A 1 95 ? 7.901 -3.745 -26.140 1.00 89.81 95 VAL A C 1
ATOM 725 O O . VAL A 1 95 ? 9.051 -3.561 -26.529 1.00 89.81 95 VAL A O 1
ATOM 728 N N . GLN A 1 96 ? 6.939 -4.113 -26.988 1.00 89.44 96 GLN A N 1
ATOM 729 C CA . GLN A 1 96 ? 7.172 -4.327 -28.422 1.00 89.44 96 GLN A CA 1
ATOM 730 C C . GLN A 1 96 ? 7.603 -3.044 -29.145 1.00 89.44 96 GLN A C 1
ATOM 732 O O . GLN A 1 96 ? 8.389 -3.101 -30.092 1.00 89.44 96 GLN A O 1
ATOM 737 N N . SER A 1 97 ? 7.137 -1.877 -28.685 1.00 90.62 97 SER A N 1
ATOM 738 C CA . SER A 1 97 ? 7.512 -0.583 -29.269 1.00 90.62 97 SER A CA 1
ATOM 739 C C . SER A 1 97 ? 8.992 -0.229 -29.081 1.00 90.62 97 SER A C 1
ATOM 741 O O . SER A 1 97 ? 9.525 0.577 -29.839 1.00 90.62 97 SER A O 1
ATOM 743 N N . TRP A 1 98 ? 9.681 -0.864 -28.126 1.00 91.50 98 TRP A N 1
ATOM 744 C CA . TRP A 1 98 ? 11.108 -0.649 -27.877 1.00 91.50 98 TRP A CA 1
ATOM 745 C C . TRP A 1 98 ? 12.015 -1.214 -28.982 1.00 91.50 98 TRP A C 1
ATOM 747 O O . TRP A 1 98 ? 13.172 -0.810 -29.084 1.00 91.50 98 TRP A O 1
ATOM 757 N N . GLY A 1 99 ? 11.492 -2.123 -29.814 1.00 81.75 99 GLY A N 1
ATOM 758 C CA . GLY A 1 99 ? 12.184 -2.709 -30.962 1.00 81.75 99 GLY A CA 1
ATOM 759 C C . GLY A 1 99 ? 13.243 -3.766 -30.610 1.00 81.75 99 GLY A C 1
ATOM 760 O O . GLY A 1 99 ? 13.862 -3.738 -29.550 1.00 81.75 99 GLY A O 1
ATOM 761 N N . GLY A 1 100 ? 13.482 -4.703 -31.535 1.00 80.38 100 GLY A N 1
ATOM 762 C CA . GLY A 1 100 ? 14.496 -5.761 -31.410 1.00 80.38 100 GLY A CA 1
ATOM 763 C C . GLY A 1 100 ? 13.950 -7.118 -30.942 1.00 80.38 100 GLY A C 1
ATOM 764 O O . GLY A 1 100 ? 12.894 -7.196 -30.327 1.00 80.38 100 GLY A O 1
ATOM 765 N N . LYS A 1 101 ? 14.687 -8.202 -31.239 1.00 70.31 101 LYS A N 1
ATOM 766 C CA . LYS A 1 101 ? 14.263 -9.592 -30.953 1.00 70.31 101 LYS A CA 1
ATOM 767 C C . LYS A 1 101 ? 14.099 -9.885 -29.457 1.00 70.31 101 LYS A C 1
ATOM 769 O O . LYS A 1 101 ? 13.231 -10.664 -29.080 1.00 70.31 101 LYS A O 1
ATOM 774 N N . ASP A 1 102 ? 14.900 -9.244 -28.609 1.00 79.56 102 ASP A N 1
ATOM 775 C CA . ASP A 1 102 ? 14.837 -9.431 -27.153 1.00 79.56 102 ASP A CA 1
ATOM 776 C C . ASP A 1 102 ? 13.520 -8.900 -26.567 1.00 79.56 102 ASP A C 1
ATOM 778 O O . ASP A 1 102 ? 13.008 -9.441 -25.590 1.00 79.56 102 ASP A O 1
ATOM 782 N N . CYS A 1 103 ? 12.928 -7.876 -27.186 1.00 78.75 103 CYS A N 1
ATOM 783 C CA . CYS A 1 103 ? 11.665 -7.291 -26.739 1.00 78.75 103 CYS A CA 1
ATOM 784 C C . CYS A 1 103 ? 10.482 -8.249 -26.936 1.00 78.75 103 CYS A C 1
ATOM 786 O O . CYS A 1 103 ? 9.571 -8.256 -26.112 1.00 78.75 103 CYS A O 1
ATOM 788 N N . ASP A 1 104 ? 10.517 -9.115 -27.954 1.00 78.25 104 ASP A N 1
ATOM 789 C CA . ASP A 1 104 ? 9.510 -10.171 -28.122 1.00 78.25 104 ASP A CA 1
ATOM 790 C C . ASP A 1 104 ? 9.610 -11.219 -27.003 1.00 78.25 104 ASP A C 1
ATOM 792 O O . ASP A 1 104 ? 8.591 -11.668 -26.472 1.00 78.25 104 ASP A O 1
ATOM 796 N N . SER A 1 105 ? 10.835 -11.555 -26.581 1.00 84.62 105 SER A N 1
ATOM 797 C CA . SER A 1 105 ? 11.070 -12.429 -25.424 1.00 84.62 105 SER A CA 1
ATOM 798 C C . SER A 1 105 ? 10.555 -11.787 -24.132 1.00 84.62 105 SER A C 1
ATOM 800 O O . SER A 1 105 ? 9.824 -12.425 -23.375 1.00 84.62 105 SER A O 1
ATOM 802 N N . LEU A 1 106 ? 10.841 -10.502 -23.906 1.00 85.19 106 LEU A N 1
ATOM 803 C CA . LEU A 1 106 ? 10.330 -9.755 -22.750 1.00 85.19 106 LEU A CA 1
ATOM 804 C C . LEU A 1 106 ? 8.800 -9.601 -22.776 1.00 85.19 106 LEU A C 1
ATOM 806 O O . LEU A 1 106 ? 8.148 -9.630 -21.739 1.00 85.19 106 LEU A O 1
ATOM 810 N N . ALA A 1 107 ? 8.186 -9.488 -23.953 1.00 81.56 107 ALA A N 1
ATOM 811 C CA . ALA A 1 107 ? 6.731 -9.454 -24.057 1.00 81.56 107 ALA A CA 1
ATOM 812 C C . ALA A 1 107 ? 6.089 -10.798 -23.667 1.00 81.56 107 ALA A C 1
ATOM 814 O O . ALA A 1 107 ? 4.940 -10.827 -23.217 1.00 81.56 107 ALA A O 1
ATOM 815 N N . SER A 1 108 ? 6.821 -11.907 -23.825 1.00 85.00 108 SER A N 1
ATOM 816 C CA . SER A 1 108 ? 6.338 -13.250 -23.492 1.00 85.00 108 SER A CA 1
ATOM 817 C C . SER A 1 108 ? 6.293 -13.533 -21.986 1.00 85.00 108 SER A C 1
ATOM 819 O O . SER A 1 108 ? 5.440 -14.303 -21.551 1.00 85.00 108 SER A O 1
ATOM 821 N N . ILE A 1 109 ? 7.142 -12.870 -21.192 1.00 86.75 109 ILE A N 1
ATOM 822 C CA . ILE A 1 109 ? 7.160 -13.018 -19.726 1.00 86.75 109 ILE A CA 1
ATOM 823 C C . ILE A 1 109 ? 6.086 -12.176 -19.027 1.00 86.75 109 ILE A C 1
ATOM 825 O O . ILE A 1 109 ? 5.804 -12.398 -17.852 1.00 86.75 109 ILE A O 1
ATOM 829 N N . ILE A 1 110 ? 5.461 -11.228 -19.738 1.00 86.69 110 ILE A N 1
ATOM 830 C CA . ILE A 1 110 ? 4.382 -10.416 -19.177 1.00 86.69 110 ILE A CA 1
ATOM 831 C C . ILE A 1 110 ? 3.161 -11.302 -18.942 1.00 86.69 110 ILE A C 1
ATOM 833 O O . ILE A 1 110 ? 2.441 -11.675 -19.878 1.00 86.69 110 ILE A O 1
ATOM 837 N N . ASN A 1 111 ? 2.881 -11.536 -17.666 1.00 81.50 111 ASN A N 1
ATOM 838 C CA . ASN A 1 111 ? 1.667 -12.176 -17.199 1.00 81.50 111 ASN A CA 1
ATOM 839 C C . ASN A 1 111 ? 1.094 -11.375 -16.026 1.00 81.50 111 ASN A C 1
ATOM 841 O O . ASN A 1 111 ? 1.671 -11.348 -14.945 1.00 81.50 111 ASN A O 1
ATOM 845 N N . ILE A 1 112 ? -0.037 -10.706 -16.255 1.00 80.88 112 ILE A N 1
ATOM 846 C CA . ILE A 1 112 ? -0.756 -9.954 -15.222 1.00 80.88 112 ILE A CA 1
ATOM 847 C C . ILE A 1 112 ? -2.060 -10.723 -14.976 1.00 80.88 112 ILE A C 1
ATOM 849 O O . ILE A 1 112 ? -3.010 -10.552 -15.738 1.00 80.88 112 ILE A O 1
ATOM 853 N N . PRO A 1 113 ? -2.097 -11.634 -13.986 1.00 79.25 113 PRO A N 1
ATOM 854 C CA . PRO A 1 113 ? -3.214 -12.565 -13.807 1.00 79.25 113 PRO A CA 1
ATOM 855 C C . PRO A 1 113 ? -4.442 -11.926 -13.139 1.00 79.25 113 PRO A C 1
ATOM 857 O O . PRO A 1 113 ? -5.478 -12.576 -13.024 1.00 79.25 113 PRO A O 1
ATOM 860 N N . ALA A 1 114 ? -4.321 -10.683 -12.670 1.00 83.56 114 ALA A N 1
ATOM 861 C CA . ALA A 1 114 ? -5.318 -9.984 -11.871 1.00 83.56 114 ALA A CA 1
ATOM 862 C C . ALA A 1 114 ? -5.552 -8.557 -12.382 1.00 83.56 114 ALA A C 1
ATOM 864 O O . ALA A 1 114 ? -4.727 -7.975 -13.088 1.00 83.56 114 ALA A O 1
ATOM 865 N N . ASN A 1 115 ? -6.675 -7.967 -11.977 1.00 89.75 115 ASN A N 1
ATOM 866 C CA . ASN A 1 115 ? -6.905 -6.539 -12.129 1.00 89.75 115 ASN A CA 1
ATOM 867 C C . ASN A 1 115 ? -6.153 -5.798 -11.019 1.00 89.75 115 ASN A C 1
ATOM 869 O O . ASN A 1 115 ? -6.602 -5.790 -9.868 1.00 89.75 115 ASN A O 1
ATOM 873 N N . ASN A 1 116 ? -5.025 -5.191 -11.389 1.00 93.69 116 ASN A N 1
ATOM 874 C CA . ASN A 1 116 ? -4.184 -4.393 -10.503 1.00 93.69 116 ASN A CA 1
ATOM 875 C C . ASN A 1 116 ? -4.556 -2.918 -10.576 1.00 93.69 116 ASN A C 1
ATOM 877 O O . ASN A 1 116 ? -4.673 -2.347 -11.663 1.00 93.69 116 ASN A O 1
ATOM 881 N N . GLU A 1 117 ? -4.680 -2.297 -9.415 1.00 94.62 117 GLU A N 1
ATOM 882 C CA . GLU A 1 117 ? -5.016 -0.891 -9.293 1.00 94.62 117 GLU A CA 1
ATOM 883 C C . GLU A 1 117 ? -4.294 -0.271 -8.101 1.00 94.62 117 GLU A C 1
ATOM 885 O O . GLU A 1 117 ? -4.413 -0.755 -6.980 1.00 94.62 117 GLU A O 1
ATOM 890 N N . TYR A 1 118 ? -3.554 0.808 -8.339 1.00 95.75 118 TYR A N 1
ATOM 891 C CA . TYR A 1 118 ? -2.973 1.595 -7.257 1.00 95.75 118 TYR A CA 1
ATOM 892 C C . TYR A 1 118 ? -4.057 2.447 -6.591 1.00 95.75 118 TYR A C 1
ATOM 894 O O . TYR A 1 118 ? -4.892 3.037 -7.281 1.00 95.75 118 TYR A O 1
ATOM 902 N N . THR A 1 119 ? -4.036 2.509 -5.262 1.00 95.56 119 THR A N 1
ATOM 903 C CA . THR A 1 119 ? -4.989 3.280 -4.465 1.00 95.56 119 THR A CA 1
ATOM 904 C C . THR A 1 119 ? -4.362 3.725 -3.146 1.00 95.56 119 THR A C 1
ATOM 906 O O . THR A 1 119 ? -3.579 2.996 -2.538 1.00 95.56 119 THR A O 1
ATOM 909 N N . ASP A 1 120 ? -4.723 4.932 -2.725 1.00 94.00 120 ASP A N 1
ATOM 910 C CA . ASP A 1 120 ? -4.414 5.544 -1.430 1.00 94.00 120 ASP A CA 1
ATOM 911 C C . ASP A 1 120 ? -5.359 5.088 -0.305 1.00 94.00 120 ASP A C 1
ATOM 913 O O . ASP A 1 120 ? -5.016 5.235 0.868 1.00 94.00 120 ASP A O 1
ATOM 917 N N . ASP A 1 121 ? -6.504 4.495 -0.662 1.00 96.25 121 ASP A N 1
ATOM 918 C CA . ASP A 1 121 ? -7.464 3.876 0.251 1.00 96.25 121 ASP A CA 1
ATOM 919 C C . ASP A 1 121 ? -8.101 2.614 -0.363 1.00 96.25 121 ASP A C 1
ATOM 921 O O . ASP A 1 121 ? -9.092 2.640 -1.102 1.00 96.25 121 ASP A O 1
ATOM 925 N N . VAL A 1 122 ? -7.547 1.457 0.004 1.00 97.12 122 VAL A N 1
ATOM 926 C CA . VAL A 1 122 ? -8.051 0.141 -0.410 1.00 97.12 122 VAL A CA 1
ATOM 927 C C . VAL A 1 122 ? -9.513 -0.094 -0.010 1.00 97.12 122 VAL A C 1
ATOM 929 O O . VAL A 1 122 ? -10.253 -0.740 -0.761 1.00 97.12 122 VAL A O 1
ATOM 932 N N . LEU A 1 123 ? -9.939 0.369 1.167 1.00 97.06 123 LEU A N 1
ATOM 933 C CA . LEU A 1 123 ? -11.262 0.059 1.709 1.00 97.06 123 LEU A CA 1
ATOM 934 C C . LEU A 1 123 ? -12.353 0.859 0.988 1.00 97.06 123 LEU A C 1
ATOM 936 O O . LEU A 1 123 ? -13.354 0.267 0.564 1.00 97.06 123 LEU A O 1
ATOM 940 N N . ASP A 1 124 ? -12.143 2.162 0.772 1.00 96.44 124 ASP A N 1
ATOM 941 C CA . ASP A 1 124 ? -13.034 2.977 -0.067 1.00 96.44 124 ASP A CA 1
ATOM 942 C C . ASP A 1 124 ? -13.049 2.460 -1.507 1.00 96.44 124 ASP A C 1
ATOM 944 O O . ASP A 1 124 ? -14.117 2.303 -2.110 1.00 96.44 124 ASP A O 1
ATOM 948 N N . ARG A 1 125 ? -11.888 2.064 -2.050 1.00 96.44 125 ARG A N 1
ATOM 949 C CA . ARG A 1 125 ? -11.836 1.541 -3.418 1.00 96.44 125 ARG A CA 1
ATOM 950 C C . ARG A 1 125 ? -12.655 0.263 -3.593 1.00 96.44 125 ARG A C 1
ATOM 952 O O . ARG A 1 125 ? -13.353 0.113 -4.602 1.00 96.44 125 ARG A O 1
ATOM 959 N N . LEU A 1 126 ? -12.609 -0.652 -2.625 1.00 95.75 126 LEU A N 1
ATOM 960 C CA . LEU A 1 126 ? -13.441 -1.859 -2.623 1.00 95.75 126 LEU A CA 1
ATOM 961 C C . LEU A 1 126 ? -14.934 -1.535 -2.480 1.00 95.75 126 LEU A C 1
ATOM 963 O O . LEU A 1 126 ? -15.753 -2.135 -3.180 1.00 95.75 126 LEU A O 1
ATOM 967 N N . MET A 1 127 ? -15.295 -0.571 -1.630 1.00 95.06 127 MET A N 1
ATOM 968 C CA . MET A 1 127 ? -16.670 -0.072 -1.506 1.00 95.06 127 MET A CA 1
ATOM 969 C C . MET A 1 127 ? -17.173 0.511 -2.837 1.00 95.06 127 MET A C 1
ATOM 971 O O . MET A 1 127 ? -18.298 0.221 -3.251 1.00 95.06 127 MET A O 1
ATOM 975 N N . GLY A 1 128 ? -16.337 1.271 -3.549 1.00 94.69 128 GLY A N 1
ATOM 976 C CA . GLY A 1 128 ? -16.622 1.765 -4.898 1.00 94.69 128 GLY A CA 1
ATOM 977 C C . GLY A 1 128 ? -16.906 0.631 -5.887 1.00 94.69 128 GLY A C 1
ATOM 978 O O . GLY A 1 128 ? -17.968 0.611 -6.505 1.00 94.69 128 GLY A O 1
ATOM 979 N N . LYS A 1 129 ? -16.026 -0.379 -5.958 1.00 93.19 129 LYS A N 1
ATOM 980 C CA . LYS A 1 129 ? -16.228 -1.557 -6.826 1.00 93.19 129 LYS A CA 1
ATOM 981 C C . LYS A 1 129 ? -17.513 -2.323 -6.495 1.00 93.19 129 LYS A C 1
ATOM 983 O O . LYS A 1 129 ? -18.199 -2.778 -7.406 1.00 93.19 129 LYS A O 1
ATOM 988 N N . TRP A 1 130 ? -17.867 -2.453 -5.217 1.00 93.56 130 TRP A N 1
ATOM 989 C CA . TRP A 1 130 ? -19.136 -3.065 -4.812 1.00 93.56 130 TRP A CA 1
ATOM 990 C C . TRP A 1 130 ? -20.348 -2.259 -5.298 1.00 93.56 130 TRP A C 1
ATOM 992 O O . TRP A 1 130 ? -21.318 -2.846 -5.782 1.00 93.56 130 TRP A O 1
ATOM 1002 N N . ARG A 1 131 ? -20.295 -0.921 -5.224 1.00 93.56 131 ARG A N 1
ATOM 1003 C CA . ARG A 1 131 ? -21.353 -0.049 -5.765 1.00 93.56 131 ARG A CA 1
ATOM 1004 C C . ARG A 1 131 ? -21.470 -0.184 -7.282 1.00 93.56 131 ARG A C 1
ATOM 1006 O O . ARG A 1 131 ? -22.588 -0.303 -7.777 1.00 93.56 131 ARG A O 1
ATOM 1013 N N . ASP A 1 132 ? -20.343 -0.226 -7.988 1.00 92.19 132 ASP A N 1
ATOM 1014 C CA . ASP A 1 132 ? -20.293 -0.390 -9.446 1.00 92.19 132 ASP A CA 1
ATOM 1015 C C . ASP A 1 132 ? -20.800 -1.770 -9.896 1.00 92.19 132 ASP A C 1
ATOM 1017 O O . ASP A 1 132 ? -21.387 -1.908 -10.967 1.00 92.19 132 ASP A O 1
ATOM 1021 N N . ALA A 1 133 ? -20.640 -2.793 -9.052 1.00 88.00 133 ALA A N 1
ATOM 1022 C CA . ALA A 1 133 ? -21.167 -4.140 -9.259 1.00 88.00 133 ALA A CA 1
ATOM 1023 C C . ALA A 1 133 ? -22.658 -4.286 -8.884 1.00 88.00 133 ALA A C 1
ATOM 1025 O O . ALA A 1 133 ? -23.096 -5.385 -8.536 1.00 88.00 133 ALA A O 1
ATOM 1026 N N . ASP A 1 134 ? -23.425 -3.190 -8.906 1.00 89.31 134 ASP A N 1
ATOM 1027 C CA . ASP A 1 134 ? -24.844 -3.127 -8.521 1.00 89.31 134 ASP A CA 1
ATOM 1028 C C . ASP A 1 134 ? -25.116 -3.726 -7.129 1.00 89.31 134 ASP A C 1
ATOM 1030 O O . ASP A 1 134 ? -26.118 -4.395 -6.878 1.00 89.31 134 ASP A O 1
ATOM 1034 N N . ARG A 1 135 ? -24.164 -3.532 -6.204 1.00 87.19 135 ARG A N 1
ATOM 1035 C CA . ARG A 1 135 ? -24.234 -4.020 -4.819 1.00 87.19 135 ARG A CA 1
ATOM 1036 C C . ARG A 1 135 ? -24.463 -5.530 -4.713 1.00 87.19 135 ARG A C 1
ATOM 1038 O O . ARG A 1 135 ? -25.140 -6.011 -3.802 1.00 87.19 135 ARG A O 1
ATOM 1045 N N . LYS A 1 136 ? -23.901 -6.300 -5.647 1.00 83.88 136 LYS A N 1
ATOM 1046 C CA . LYS A 1 136 ? -24.009 -7.759 -5.637 1.00 83.88 136 LYS A CA 1
ATOM 1047 C C . LYS A 1 136 ? -23.298 -8.351 -4.411 1.00 83.88 136 LYS A C 1
ATOM 1049 O O . LYS A 1 136 ? -22.078 -8.251 -4.269 1.00 83.88 136 LYS A O 1
ATOM 1054 N N . GLY A 1 137 ? -24.078 -9.019 -3.558 1.00 84.94 137 GLY A N 1
ATOM 1055 C CA . GLY A 1 137 ? -23.623 -9.547 -2.268 1.00 84.94 137 GLY A CA 1
ATOM 1056 C C . GLY A 1 137 ? -23.575 -8.473 -1.173 1.00 84.94 137 GLY A C 1
ATOM 1057 O O . GLY A 1 137 ? -23.573 -7.277 -1.456 1.00 84.94 137 GLY A O 1
ATOM 1058 N N . ALA A 1 138 ? -23.548 -8.896 0.093 1.00 89.06 138 ALA A N 1
ATOM 1059 C CA . ALA A 1 138 ? -23.350 -7.971 1.211 1.00 89.06 138 ALA A CA 1
ATOM 1060 C C . ALA A 1 138 ? -21.933 -7.380 1.156 1.00 89.06 138 ALA A C 1
ATOM 1062 O O . ALA A 1 138 ? -20.988 -8.104 0.860 1.00 89.06 138 ALA A O 1
ATOM 1063 N N . PHE A 1 139 ? -21.743 -6.091 1.443 1.00 91.62 139 PHE A N 1
ATOM 1064 C CA . PHE A 1 139 ? -20.383 -5.552 1.489 1.00 91.62 139 PHE A CA 1
ATOM 1065 C C . PHE A 1 139 ? -19.609 -6.164 2.669 1.00 91.62 139 PHE A C 1
ATOM 1067 O O . PHE A 1 139 ? -18.594 -6.842 2.477 1.00 91.62 139 PHE A O 1
ATOM 1074 N N . VAL A 1 140 ? -20.163 -6.032 3.879 1.00 92.00 140 VAL A N 1
ATOM 1075 C CA . VAL A 1 140 ? -19.626 -6.692 5.073 1.00 92.00 140 VAL A CA 1
ATOM 1076 C C . VAL A 1 140 ? -19.931 -8.188 5.050 1.00 92.00 140 VAL A C 1
ATOM 1078 O O . VAL A 1 140 ? -21.083 -8.598 4.918 1.00 92.00 140 VAL A O 1
ATOM 1081 N N . GLY A 1 141 ? -18.894 -9.008 5.214 1.00 86.19 141 GLY A N 1
ATOM 1082 C CA . GLY A 1 141 ? -18.981 -10.469 5.287 1.00 86.19 141 GLY A CA 1
ATOM 1083 C C . GLY A 1 141 ? -18.853 -11.197 3.946 1.00 86.19 141 GLY A C 1
ATOM 1084 O O . GLY A 1 141 ? -18.732 -12.419 3.951 1.00 86.19 141 GLY A O 1
ATOM 1085 N N . TYR A 1 142 ? -18.838 -10.480 2.815 1.00 89.62 142 TYR A N 1
ATOM 1086 C CA . TYR A 1 142 ? -18.499 -11.059 1.507 1.00 89.62 142 TYR A CA 1
ATOM 1087 C C . TYR A 1 142 ? -17.347 -10.318 0.821 1.00 89.62 142 TYR A C 1
ATOM 1089 O O . TYR A 1 142 ? -16.395 -10.969 0.412 1.00 89.62 142 TYR A O 1
ATOM 1097 N N . TRP A 1 143 ? -17.355 -8.982 0.746 1.00 92.75 143 TRP A N 1
ATOM 1098 C CA . TRP A 1 143 ? -16.214 -8.232 0.191 1.00 92.75 143 TRP A CA 1
ATOM 1099 C C . TRP A 1 143 ? -15.123 -8.016 1.241 1.00 92.75 143 TRP A C 1
ATOM 1101 O O . TRP A 1 143 ? -13.958 -8.359 1.022 1.00 92.75 143 TRP A O 1
ATOM 1111 N N . VAL A 1 144 ? -15.530 -7.493 2.398 1.00 95.50 144 VAL A N 1
ATOM 1112 C CA . VAL A 1 144 ? -14.661 -7.196 3.539 1.00 95.50 144 VAL A CA 1
ATOM 1113 C C . VAL A 1 144 ? -15.319 -7.733 4.804 1.00 95.50 144 VAL A C 1
ATOM 1115 O O . VAL A 1 144 ? -16.499 -7.492 5.031 1.00 95.50 144 VAL A O 1
ATOM 1118 N N . ALA A 1 145 ? -14.591 -8.439 5.662 1.00 94.69 145 ALA A N 1
ATOM 1119 C CA . ALA A 1 145 ? -15.055 -8.723 7.020 1.00 94.69 145 ALA A CA 1
ATOM 1120 C C . ALA A 1 145 ? -14.349 -7.808 8.018 1.00 94.69 145 ALA A C 1
ATOM 1122 O O . ALA A 1 145 ? -13.130 -7.656 7.964 1.00 94.69 145 ALA A O 1
ATOM 1123 N N . VAL A 1 146 ? -15.120 -7.235 8.944 1.00 95.00 146 VAL A N 1
ATOM 1124 C CA . VAL A 1 146 ? -14.590 -6.483 10.084 1.00 95.00 146 VAL A CA 1
ATOM 1125 C C . VAL A 1 146 ? -14.788 -7.314 11.341 1.00 95.00 146 VAL A C 1
ATOM 1127 O O . VAL A 1 146 ? -15.911 -7.682 11.683 1.00 95.00 146 VAL A O 1
ATOM 1130 N N . ILE A 1 147 ? -13.689 -7.625 12.019 1.00 93.69 147 ILE A N 1
ATOM 1131 C CA . ILE A 1 147 ? -13.684 -8.368 13.274 1.00 93.69 147 ILE A CA 1
ATOM 1132 C C . ILE A 1 147 ? -13.267 -7.404 14.371 1.00 93.69 147 ILE A C 1
ATOM 1134 O O . ILE A 1 147 ? -12.206 -6.780 14.314 1.00 93.69 147 ILE A O 1
ATOM 1138 N N . VAL A 1 148 ? -14.120 -7.292 15.377 1.00 93.56 148 VAL A N 1
ATOM 1139 C CA . VAL A 1 148 ? -13.930 -6.373 16.486 1.00 93.56 148 VAL A CA 1
ATOM 1140 C C . VAL A 1 148 ? -13.386 -7.143 17.687 1.00 93.56 148 VAL A C 1
ATOM 1142 O O . VAL A 1 148 ? -13.932 -8.173 18.082 1.00 93.56 148 VAL A O 1
ATOM 1145 N N . GLY A 1 149 ? -12.284 -6.655 18.246 1.00 92.62 149 GLY A N 1
ATOM 1146 C CA . GLY A 1 149 ? -11.643 -7.229 19.417 1.00 92.62 149 GLY A CA 1
ATOM 1147 C C . GLY A 1 149 ? -12.322 -6.849 20.737 1.00 92.62 149 GLY A C 1
ATOM 1148 O O . GLY A 1 149 ? -13.269 -6.063 20.765 1.00 92.62 149 GLY A O 1
ATOM 1149 N N . PRO A 1 150 ? -11.817 -7.380 21.863 1.00 88.25 150 PRO A N 1
ATOM 1150 C CA . PRO A 1 150 ? -12.355 -7.089 23.189 1.00 88.25 150 PRO A CA 1
ATOM 1151 C C . PRO A 1 150 ? -12.363 -5.587 23.513 1.00 88.25 150 PRO A C 1
ATOM 1153 O O . PRO A 1 150 ? -11.412 -4.876 23.180 1.00 88.25 150 PRO A O 1
ATOM 1156 N N . GLY A 1 151 ? -13.400 -5.127 24.222 1.00 80.31 151 GLY A N 1
ATOM 1157 C CA . GLY A 1 151 ? -13.485 -3.758 24.749 1.00 80.31 151 GLY A CA 1
ATOM 1158 C C . GLY A 1 151 ? -14.078 -2.726 23.786 1.00 80.31 151 GLY A C 1
ATOM 1159 O O . GLY A 1 151 ? -14.007 -1.528 24.057 1.00 80.31 151 GLY A O 1
ATOM 1160 N N . GLN A 1 152 ? -14.674 -3.177 22.682 1.00 81.38 152 GLN A N 1
ATOM 1161 C CA . GLN A 1 152 ? -15.205 -2.340 21.599 1.00 81.38 152 GLN A CA 1
ATOM 1162 C C . GLN A 1 152 ? -16.724 -2.543 21.413 1.00 81.38 152 GLN A C 1
ATOM 1164 O O . GLN A 1 152 ? -17.241 -2.522 20.298 1.00 81.38 152 GLN A O 1
ATOM 1169 N N . ASP A 1 153 ? -17.449 -2.783 22.509 1.00 66.06 153 ASP A N 1
ATOM 1170 C CA . ASP A 1 153 ? -18.761 -3.457 22.542 1.00 66.06 153 ASP A CA 1
ATOM 1171 C C . ASP A 1 153 ? -19.964 -2.638 22.000 1.00 66.06 153 ASP A C 1
ATOM 1173 O O . ASP A 1 153 ? -21.082 -2.775 22.498 1.00 66.06 153 ASP A O 1
ATOM 1177 N N . LYS A 1 154 ? -19.779 -1.737 21.023 1.00 74.25 154 LYS A N 1
ATOM 1178 C CA . LYS A 1 154 ? -20.809 -0.759 20.610 1.00 74.25 154 LYS A CA 1
ATOM 1179 C C . LYS A 1 154 ? -20.875 -0.423 19.117 1.00 74.25 154 LYS A C 1
ATOM 1181 O O . LYS A 1 154 ? -21.374 0.646 18.778 1.00 74.25 154 LYS A O 1
ATOM 1186 N N . TYR A 1 155 ? -20.425 -1.301 18.226 1.00 85.75 155 TYR A N 1
ATOM 1187 C CA . TYR A 1 155 ? -20.629 -1.082 16.792 1.00 85.75 155 TYR A CA 1
ATOM 1188 C C . TYR A 1 155 ? -21.935 -1.724 16.315 1.00 85.75 155 TYR A C 1
ATOM 1190 O O . TYR A 1 155 ? -22.118 -2.937 16.421 1.00 85.75 155 TYR A O 1
ATOM 1198 N N . THR A 1 156 ? -22.853 -0.916 15.782 1.00 90.12 156 THR A N 1
ATOM 1199 C CA . THR A 1 156 ? -24.006 -1.426 15.027 1.00 90.12 156 THR A CA 1
ATOM 1200 C C . THR A 1 156 ? -23.551 -1.989 13.679 1.00 90.12 156 THR A C 1
ATOM 1202 O O . THR A 1 156 ? -22.461 -1.672 13.201 1.00 90.12 156 THR A O 1
ATOM 1205 N N . ALA A 1 157 ? -24.397 -2.794 13.029 1.00 87.75 157 ALA A N 1
ATOM 1206 C CA . ALA A 1 157 ? -24.111 -3.304 11.686 1.00 87.75 157 ALA A CA 1
ATOM 1207 C C . ALA A 1 157 ? -23.822 -2.165 10.686 1.00 87.75 157 ALA A C 1
ATOM 1209 O O . ALA A 1 157 ? -22.826 -2.220 9.971 1.00 87.75 157 ALA A O 1
ATOM 1210 N N . ASP A 1 158 ? -24.622 -1.094 10.716 1.00 89.94 158 ASP A N 1
ATOM 1211 C CA . ASP A 1 158 ? -24.440 0.079 9.851 1.00 89.94 158 ASP A CA 1
ATOM 1212 C C . ASP A 1 158 ? -23.113 0.804 10.118 1.00 89.94 158 ASP A C 1
ATOM 1214 O O . ASP A 1 158 ? -22.467 1.298 9.194 1.00 89.94 158 ASP A O 1
ATOM 1218 N N . GLN A 1 159 ? -22.686 0.880 11.384 1.00 92.19 159 GLN A N 1
ATOM 1219 C CA . GLN A 1 159 ? -21.387 1.459 11.726 1.00 92.19 159 GLN A CA 1
ATOM 1220 C C . GLN A 1 159 ? -20.246 0.575 11.216 1.00 92.19 159 GLN A C 1
ATOM 1222 O O . GLN A 1 159 ? -19.305 1.100 10.630 1.00 92.19 159 GLN A O 1
ATOM 1227 N N . LEU A 1 160 ? -20.343 -0.750 11.373 1.00 92.25 160 LEU A N 1
ATOM 1228 C CA . LEU A 1 160 ? -19.340 -1.677 10.842 1.00 92.25 160 LEU A CA 1
ATOM 1229 C C . LEU A 1 160 ? -19.243 -1.615 9.321 1.00 92.25 160 LEU A C 1
ATOM 1231 O O . LEU A 1 160 ? -18.139 -1.680 8.799 1.00 92.25 160 LEU A O 1
ATOM 1235 N N . GLU A 1 161 ? -20.355 -1.449 8.606 1.00 93.81 161 GLU A N 1
ATOM 1236 C CA . GLU A 1 161 ? -20.332 -1.287 7.149 1.00 93.81 161 GLU A CA 1
ATOM 1237 C C . GLU A 1 161 ? -19.630 -0.000 6.719 1.00 93.81 161 GLU A C 1
ATOM 1239 O O . GLU A 1 161 ? -18.811 -0.021 5.797 1.00 93.81 161 GLU A O 1
ATOM 1244 N N . ARG A 1 162 ? -19.873 1.108 7.429 1.00 94.69 162 ARG A N 1
ATOM 1245 C CA . ARG A 1 162 ? -19.156 2.362 7.175 1.00 94.69 162 ARG A CA 1
ATOM 1246 C C . ARG A 1 162 ? -17.663 2.223 7.439 1.00 94.69 162 ARG A C 1
ATOM 1248 O O . ARG A 1 162 ? -16.879 2.669 6.614 1.00 94.69 162 ARG A O 1
ATOM 1255 N N . VAL A 1 163 ? -17.273 1.573 8.532 1.00 95.12 163 VAL A N 1
ATOM 1256 C CA . VAL A 1 163 ? -15.858 1.347 8.869 1.00 95.12 163 VAL A CA 1
ATOM 1257 C C . VAL A 1 163 ? -15.192 0.358 7.908 1.00 95.12 163 VAL A C 1
ATOM 1259 O O . VAL A 1 163 ? -14.036 0.537 7.535 1.00 95.12 163 VAL A O 1
ATOM 1262 N N . ALA A 1 164 ? -15.914 -0.666 7.452 1.00 95.50 164 ALA A N 1
ATOM 1263 C CA . ALA A 1 164 ? -15.407 -1.647 6.495 1.00 95.50 164 ALA A CA 1
ATOM 1264 C C . ALA A 1 164 ? -15.035 -1.017 5.149 1.00 95.50 164 ALA A C 1
ATOM 1266 O O . ALA A 1 164 ? -14.118 -1.494 4.491 1.00 95.50 164 ALA A O 1
ATOM 1267 N N . GLY A 1 165 ? -15.779 0.008 4.724 1.00 95.69 165 GLY A N 1
ATOM 1268 C CA . GLY A 1 165 ? -15.564 0.709 3.456 1.00 95.69 165 GLY A CA 1
ATOM 1269 C C . GLY A 1 165 ? -14.951 2.091 3.629 1.00 95.69 165 GLY A C 1
ATOM 1270 O O . GLY A 1 165 ? -15.087 2.906 2.724 1.00 95.69 165 GLY A O 1
ATOM 1271 N N . ASN A 1 166 ? -14.405 2.381 4.815 1.00 95.75 166 ASN A N 1
ATOM 1272 C CA . ASN A 1 166 ? -13.837 3.676 5.194 1.00 95.75 166 ASN A CA 1
ATOM 1273 C C . ASN A 1 166 ? -14.748 4.895 4.889 1.00 95.75 166 ASN A C 1
ATOM 1275 O O . ASN A 1 166 ? -14.294 6.001 4.646 1.00 95.75 166 ASN A O 1
ATOM 1279 N N . GLN A 1 167 ? -16.074 4.702 4.922 1.00 95.56 167 GLN A N 1
ATOM 1280 C CA . GLN A 1 167 ? -17.102 5.734 4.688 1.00 95.56 167 GLN A CA 1
ATOM 1281 C C . GLN A 1 167 ? -17.502 6.492 5.960 1.00 95.56 167 GLN A C 1
ATOM 1283 O O . GLN A 1 167 ? -18.404 7.335 5.948 1.00 95.56 167 GLN A O 1
ATOM 1288 N N . GLY A 1 168 ? -16.928 6.115 7.094 1.00 92.00 168 GLY A N 1
ATOM 1289 C CA . GLY A 1 168 ? -17.209 6.720 8.378 1.00 92.00 168 GLY A CA 1
ATOM 1290 C C . GLY A 1 168 ? -16.024 6.539 9.300 1.00 92.00 168 GLY A C 1
ATOM 1291 O O . GLY A 1 168 ? -15.394 5.481 9.324 1.00 92.00 168 GLY A O 1
ATOM 1292 N N . LYS A 1 169 ? -15.761 7.583 10.075 1.00 94.06 169 LYS A N 1
ATOM 1293 C CA . LYS A 1 169 ? -14.714 7.562 11.077 1.00 94.06 169 LYS A CA 1
ATOM 1294 C C . LYS A 1 169 ? -15.083 6.634 12.232 1.00 94.06 169 LYS A C 1
ATOM 1296 O O . LYS A 1 169 ? -16.260 6.415 12.530 1.00 94.06 169 LYS A O 1
ATOM 1301 N N . PHE A 1 170 ? -14.062 6.121 12.900 1.00 93.56 170 PHE A N 1
ATOM 1302 C CA . PHE A 1 170 ? -14.203 5.309 14.099 1.00 93.56 170 PHE A CA 1
ATOM 1303 C C . PHE A 1 170 ? -13.184 5.726 15.152 1.00 93.56 170 PHE A C 1
ATOM 1305 O O . PHE A 1 170 ? -12.128 6.261 14.822 1.00 93.56 170 PHE A O 1
ATOM 1312 N N . SER A 1 171 ? -13.498 5.470 16.421 1.00 92.81 171 SER A N 1
ATOM 1313 C CA . SER A 1 171 ? -12.521 5.538 17.508 1.00 92.81 171 SER A CA 1
ATOM 1314 C C . SER A 1 171 ? -12.200 4.131 17.991 1.00 92.81 171 SER A C 1
ATOM 1316 O O . SER A 1 171 ? -13.044 3.231 17.972 1.00 92.81 171 SER A O 1
ATOM 1318 N N . LEU A 1 172 ? -10.962 3.913 18.418 1.00 93.12 172 LEU A N 1
ATOM 1319 C CA . LEU A 1 172 ? -10.533 2.603 18.891 1.00 93.12 172 LEU A CA 1
ATOM 1320 C C . LEU A 1 172 ? -9.855 2.762 20.243 1.00 93.12 172 LEU A C 1
ATOM 1322 O O . LEU A 1 172 ? -8.769 3.324 20.363 1.00 93.12 172 LEU A O 1
ATOM 1326 N N . ARG A 1 173 ? -10.514 2.257 21.283 1.00 92.88 173 ARG A N 1
ATOM 1327 C CA . ARG A 1 173 ? -9.923 2.153 22.622 1.00 92.88 173 ARG A CA 1
ATOM 1328 C C . ARG A 1 173 ? -8.944 0.991 22.673 1.00 92.88 173 ARG A C 1
ATOM 1330 O O . ARG A 1 173 ? -8.855 0.216 21.723 1.00 92.88 173 ARG A O 1
ATOM 1337 N N . LYS A 1 174 ? -8.285 0.809 23.819 1.00 94.31 174 LYS A N 1
ATOM 1338 C CA . LYS A 1 174 ? -7.479 -0.385 24.094 1.00 94.31 174 LYS A CA 1
ATOM 1339 C C . LYS A 1 174 ? -8.210 -1.667 23.669 1.00 94.31 174 LYS A C 1
ATOM 1341 O O . LYS A 1 174 ? -9.305 -1.952 24.151 1.00 94.31 174 LYS A O 1
ATOM 1346 N N . GLY A 1 175 ? -7.598 -2.414 22.758 1.00 94.38 175 GLY A N 1
ATOM 1347 C CA . GLY A 1 175 ? -8.249 -3.480 22.001 1.00 94.38 175 GLY A CA 1
ATOM 1348 C C . GLY A 1 175 ? -7.781 -3.466 20.550 1.00 94.38 175 GLY A C 1
ATOM 1349 O O . GLY A 1 175 ? -6.734 -2.901 20.236 1.00 94.38 175 GLY A O 1
ATOM 1350 N N . TRP A 1 176 ? -8.529 -4.105 19.655 1.00 95.75 176 TRP A N 1
ATOM 1351 C CA . TRP A 1 176 ? -8.157 -4.164 18.243 1.00 95.75 176 TRP A CA 1
ATOM 1352 C C . TRP A 1 176 ? -9.366 -4.208 17.319 1.00 95.75 176 TRP A C 1
ATOM 1354 O O . TRP A 1 176 ? -10.459 -4.605 17.719 1.00 95.75 176 TRP A O 1
ATOM 1364 N N . MET A 1 177 ? -9.135 -3.836 16.067 1.00 96.19 177 MET A N 1
ATOM 1365 C CA . MET A 1 177 ? -10.048 -4.036 14.953 1.00 96.19 177 MET A CA 1
ATOM 1366 C C . MET A 1 177 ? -9.276 -4.667 13.799 1.00 96.19 177 MET A C 1
ATOM 1368 O O . MET A 1 177 ? -8.102 -4.360 13.582 1.00 96.19 177 MET A O 1
ATOM 1372 N N . GLN A 1 178 ? -9.917 -5.597 13.103 1.00 95.81 178 GLN A N 1
ATOM 1373 C CA . GLN A 1 178 ? -9.321 -6.323 11.995 1.00 95.81 178 GLN A CA 1
ATOM 1374 C C . GLN A 1 178 ? -10.204 -6.239 10.754 1.00 95.81 178 GLN A C 1
ATOM 1376 O O . GLN A 1 178 ? -11.410 -6.434 10.851 1.00 95.81 178 GLN A O 1
ATOM 1381 N N . TRP A 1 179 ? -9.578 -6.040 9.598 1.00 96.94 179 TRP A N 1
ATOM 1382 C CA . TRP A 1 179 ? -10.186 -6.120 8.276 1.00 96.94 179 TRP A CA 1
ATOM 1383 C C . TRP A 1 179 ? -9.649 -7.353 7.551 1.00 96.94 179 TRP A C 1
ATOM 1385 O O . TRP A 1 179 ? -8.450 -7.643 7.608 1.00 96.94 179 TRP A O 1
ATOM 1395 N N . VAL A 1 180 ? -10.535 -8.083 6.878 1.00 95.69 180 VAL A N 1
ATOM 1396 C CA . VAL A 1 180 ? -10.199 -9.251 6.055 1.00 95.69 180 VAL A CA 1
ATOM 1397 C C . VAL A 1 180 ? -10.780 -9.064 4.664 1.00 95.69 180 VAL A C 1
ATOM 1399 O O . VAL A 1 180 ? -11.989 -8.898 4.518 1.00 95.69 180 VAL A O 1
ATOM 1402 N N . LEU A 1 181 ? -9.924 -9.121 3.649 1.00 95.38 181 LEU A N 1
ATOM 1403 C CA . LEU A 1 181 ? -10.302 -9.025 2.244 1.00 95.38 181 LEU A CA 1
ATOM 1404 C C . LEU A 1 181 ? -10.517 -10.436 1.684 1.00 95.38 181 LEU A C 1
ATOM 1406 O O . LEU A 1 181 ? -9.569 -11.203 1.535 1.00 95.38 181 LEU A O 1
ATOM 1410 N N . HIS A 1 182 ? -11.759 -10.819 1.384 1.00 91.19 182 HIS A N 1
ATOM 1411 C CA . HIS A 1 182 ? -12.051 -12.200 0.964 1.00 91.19 182 HIS A CA 1
ATOM 1412 C C . HIS A 1 182 ? -11.664 -12.486 -0.487 1.00 91.19 182 HIS A C 1
ATOM 1414 O O . HIS A 1 182 ? -11.201 -13.579 -0.819 1.00 91.19 182 HIS A O 1
ATOM 1420 N N . HIS A 1 183 ? -11.862 -11.495 -1.352 1.00 90.12 183 HIS A N 1
ATOM 1421 C CA . HIS A 1 183 ? -11.705 -11.620 -2.800 1.00 90.12 183 HIS A CA 1
ATOM 1422 C C . HIS A 1 183 ? -10.680 -10.640 -3.362 1.00 90.12 183 HIS A C 1
ATOM 1424 O O . HIS A 1 183 ? -10.646 -10.414 -4.563 1.00 90.12 183 HIS A O 1
ATOM 1430 N N . ALA A 1 184 ? -9.863 -10.041 -2.504 1.00 94.06 184 ALA A N 1
ATOM 1431 C CA . ALA A 1 184 ? -8.834 -9.104 -2.907 1.00 94.06 184 ALA A CA 1
ATOM 1432 C C . ALA A 1 184 ? -7.571 -9.324 -2.083 1.00 94.06 184 ALA A C 1
ATOM 1434 O O . ALA A 1 184 ? -7.631 -9.857 -0.974 1.00 94.06 184 ALA A O 1
ATOM 1435 N N . SER A 1 185 ? -6.447 -8.892 -2.633 1.00 94.75 185 SER A N 1
ATOM 1436 C CA . SER A 1 185 ? -5.160 -8.865 -1.945 1.00 94.75 185 SER A CA 1
ATOM 1437 C C . SER A 1 185 ? -4.472 -7.538 -2.227 1.00 94.75 185 SER A C 1
ATOM 1439 O O . SER A 1 185 ? -4.776 -6.883 -3.221 1.00 94.75 185 SER A O 1
ATOM 1441 N N . VAL A 1 186 ? -3.541 -7.139 -1.369 1.00 95.25 186 VAL A N 1
ATOM 1442 C CA . VAL A 1 186 ? -2.854 -5.852 -1.490 1.00 95.25 186 VAL A CA 1
ATOM 1443 C C . VAL A 1 186 ? -1.350 -6.071 -1.471 1.00 95.25 186 VAL A C 1
ATOM 1445 O O . VAL A 1 186 ? -0.825 -6.716 -0.564 1.00 95.25 186 VAL A O 1
ATOM 1448 N N . HIS A 1 187 ? -0.645 -5.496 -2.441 1.00 94.56 187 HIS A N 1
ATOM 1449 C CA . HIS A 1 187 ? 0.776 -5.196 -2.280 1.00 94.56 187 HIS A CA 1
ATOM 1450 C C . HIS A 1 187 ? 0.879 -3.928 -1.435 1.00 94.56 187 HIS A C 1
ATOM 1452 O O . HIS A 1 187 ? 0.636 -2.821 -1.921 1.00 94.56 187 HIS A O 1
ATOM 1458 N N . LEU A 1 188 ? 1.116 -4.119 -0.138 1.00 95.06 188 LEU A N 1
ATOM 1459 C CA . LEU A 1 188 ? 1.045 -3.065 0.869 1.00 95.06 188 LEU A CA 1
ATOM 1460 C C . LEU A 1 188 ? 2.230 -2.106 0.750 1.00 95.06 188 LEU A C 1
ATOM 1462 O O . LEU A 1 188 ? 3.380 -2.542 0.742 1.00 95.06 188 LEU A O 1
ATOM 1466 N N . GLN A 1 189 ? 1.948 -0.805 0.755 1.00 93.94 189 GLN A N 1
ATOM 1467 C CA . GLN A 1 189 ? 2.978 0.233 0.717 1.00 93.94 189 GLN A CA 1
ATOM 1468 C C . GLN A 1 189 ? 3.038 1.031 2.018 1.00 93.94 189 GLN A C 1
ATOM 1470 O O . GLN A 1 189 ? 4.140 1.302 2.513 1.00 93.94 189 GLN A O 1
ATOM 1475 N N . GLY A 1 190 ? 1.886 1.329 2.619 1.00 95.00 190 GLY A N 1
ATOM 1476 C CA . GLY A 1 190 ? 1.818 2.054 3.880 1.00 95.00 190 GLY A CA 1
ATOM 1477 C C . GLY A 1 190 ? 0.396 2.345 4.336 1.00 95.00 190 GLY A C 1
ATOM 1478 O O . GLY A 1 190 ? -0.567 1.738 3.867 1.00 95.00 190 GLY A O 1
ATOM 1479 N N . PHE A 1 191 ? 0.299 3.263 5.291 1.00 95.81 191 PHE A N 1
ATOM 1480 C CA . PHE A 1 191 ? -0.955 3.655 5.923 1.00 95.81 191 PHE A CA 1
ATOM 1481 C C . PHE A 1 191 ? -0.965 5.148 6.205 1.00 95.81 191 PHE A C 1
ATOM 1483 O O . PHE A 1 191 ? 0.093 5.753 6.377 1.00 95.81 191 PHE A O 1
ATOM 1490 N N . TRP A 1 192 ? -2.143 5.727 6.367 1.00 95.50 192 TRP A N 1
ATOM 1491 C CA . TRP A 1 192 ? -2.282 7.051 6.959 1.00 95.50 192 TRP A CA 1
ATOM 1492 C C . TRP A 1 192 ? -3.604 7.163 7.720 1.00 95.50 192 TRP A C 1
ATOM 1494 O O . TRP A 1 192 ? -4.434 6.254 7.721 1.00 95.50 192 TRP A O 1
ATOM 1504 N N . PHE A 1 193 ? -3.744 8.261 8.457 1.00 96.31 193 PHE A N 1
ATOM 1505 C CA . PHE A 1 193 ? -4.921 8.550 9.264 1.00 96.31 193 PHE A CA 1
ATOM 1506 C C . PHE A 1 193 ? -5.441 9.935 8.908 1.00 96.31 193 PHE A C 1
ATOM 1508 O O . PHE A 1 193 ? -4.678 10.896 8.834 1.00 96.31 193 PHE A O 1
ATOM 1515 N N . SER A 1 194 ? -6.754 10.067 8.754 1.00 95.44 194 SER A N 1
ATOM 1516 C CA . SER A 1 194 ? -7.412 11.357 8.488 1.00 95.44 194 SER A CA 1
ATOM 1517 C C . SER A 1 194 ? -7.398 12.352 9.663 1.00 95.44 194 SER A C 1
ATOM 1519 O O . SER A 1 194 ? -8.039 13.403 9.604 1.00 95.44 194 SER A O 1
ATOM 1521 N N . THR A 1 195 ? -6.815 11.984 10.804 1.00 95.88 195 THR A N 1
ATOM 1522 C CA . THR A 1 195 ? -6.800 12.785 12.034 1.00 95.88 195 THR A CA 1
ATOM 1523 C C . THR A 1 195 ? -5.511 12.510 12.799 1.00 95.88 195 THR A C 1
ATOM 1525 O O . THR A 1 195 ? -5.045 11.372 12.836 1.00 95.88 195 THR A O 1
ATOM 1528 N N . THR A 1 196 ? -4.942 13.555 13.404 1.00 96.69 196 THR A N 1
ATOM 1529 C CA . THR A 1 196 ? -3.682 13.484 14.146 1.00 96.69 196 THR A CA 1
ATOM 1530 C C . THR A 1 196 ? -3.788 12.469 15.277 1.00 96.69 196 THR A C 1
ATOM 1532 O O . THR A 1 196 ? -4.673 12.578 16.128 1.00 96.69 196 THR A O 1
ATOM 1535 N N . VAL A 1 197 ? -2.871 11.502 15.315 1.00 96.44 197 VAL A N 1
ATOM 1536 C CA . VAL A 1 197 ? -2.785 10.533 16.409 1.00 96.44 197 VAL A CA 1
ATOM 1537 C C . VAL A 1 197 ? -1.786 11.055 17.439 1.00 96.44 197 VAL A C 1
ATOM 1539 O O . VAL A 1 197 ? -0.604 11.188 17.115 1.00 96.44 197 VAL A O 1
ATOM 1542 N N . PRO A 1 198 ? -2.218 11.353 18.676 1.00 96.00 198 PRO A N 1
ATOM 1543 C CA . PRO A 1 198 ? -1.340 11.950 19.672 1.00 96.00 198 PRO A CA 1
ATOM 1544 C C . PRO A 1 198 ? -0.278 10.952 20.144 1.00 96.00 198 PRO A C 1
ATOM 1546 O O . PRO A 1 198 ? -0.539 9.754 20.253 1.00 96.00 198 PRO A O 1
ATOM 1549 N N . ALA A 1 199 ? 0.890 11.465 20.540 1.00 95.75 199 ALA A N 1
ATOM 1550 C CA . ALA A 1 199 ? 1.994 10.671 21.099 1.00 95.75 199 ALA A CA 1
ATOM 1551 C C . ALA A 1 199 ? 1.605 9.827 22.334 1.00 95.75 199 ALA A C 1
ATOM 1553 O O . ALA A 1 199 ? 2.250 8.825 22.637 1.00 95.75 199 ALA A O 1
ATOM 1554 N N . SER A 1 200 ? 0.534 10.211 23.039 1.00 95.56 200 SER A N 1
ATOM 1555 C CA . SER A 1 200 ? -0.040 9.455 24.159 1.00 95.56 200 SER A CA 1
ATOM 1556 C C . SER A 1 200 ? -0.776 8.174 23.742 1.00 95.56 200 SER A C 1
ATOM 1558 O O . SER A 1 200 ? -1.178 7.401 24.610 1.00 95.56 200 SER A O 1
ATOM 1560 N N . THR A 1 201 ? -0.970 7.938 22.440 1.00 96.06 201 THR A N 1
ATOM 1561 C CA . THR A 1 201 ? -1.617 6.735 21.906 1.00 96.06 201 THR A CA 1
ATOM 1562 C C . THR A 1 201 ? -0.573 5.771 21.354 1.00 96.06 201 THR A C 1
ATOM 1564 O O . THR A 1 201 ? 0.099 6.029 20.352 1.00 96.06 201 THR A O 1
ATOM 1567 N N . SER A 1 202 ? -0.459 4.611 21.997 1.00 96.00 202 SER A N 1
ATOM 1568 C CA . SER A 1 202 ? 0.403 3.525 21.539 1.00 96.00 202 SER A CA 1
ATOM 1569 C C . SER A 1 202 ? -0.424 2.510 20.767 1.00 96.00 202 SER A C 1
ATOM 1571 O O . SER A 1 202 ? -1.388 1.956 21.302 1.00 96.00 202 SER A O 1
ATOM 1573 N N . PHE A 1 203 ? -0.056 2.248 19.516 1.00 96.62 203 PHE A N 1
ATOM 1574 C CA . PHE A 1 203 ? -0.736 1.269 18.679 1.00 96.62 203 PHE A CA 1
ATOM 1575 C C . PHE A 1 203 ? 0.238 0.557 17.742 1.00 96.62 203 PHE A C 1
ATOM 1577 O O . PHE A 1 203 ? 1.349 1.025 17.473 1.00 96.62 203 PHE A O 1
ATOM 1584 N N . ARG A 1 204 ? -0.207 -0.582 17.218 1.00 97.25 204 ARG A N 1
ATOM 1585 C CA . ARG A 1 204 ? 0.503 -1.347 16.197 1.00 97.25 204 ARG A CA 1
ATOM 1586 C C . ARG A 1 204 ? -0.440 -1.828 15.109 1.00 97.25 204 ARG A C 1
ATOM 1588 O O . ARG A 1 204 ? -1.607 -2.121 15.372 1.00 97.25 204 ARG A O 1
ATOM 1595 N N . ILE A 1 205 ? 0.095 -1.952 13.905 1.00 97.31 205 ILE A N 1
ATOM 1596 C CA . ILE A 1 205 ? -0.588 -2.528 12.754 1.00 97.31 205 ILE A CA 1
ATOM 1597 C C . ILE A 1 205 ? 0.118 -3.830 12.414 1.00 97.31 205 ILE A C 1
ATOM 1599 O O . ILE A 1 205 ? 1.315 -3.845 12.125 1.00 97.31 205 ILE A O 1
ATOM 1603 N N . ASN A 1 206 ? -0.632 -4.924 12.457 1.00 96.19 206 ASN A N 1
ATOM 1604 C CA . ASN A 1 206 ? -0.172 -6.219 11.988 1.00 96.19 206 ASN A CA 1
ATOM 1605 C C . ASN A 1 206 ? -0.889 -6.570 10.693 1.00 96.19 206 ASN A C 1
ATOM 1607 O O . ASN A 1 206 ? -2.076 -6.286 10.539 1.00 96.19 206 ASN A O 1
ATOM 1611 N N . VAL A 1 207 ? -0.186 -7.230 9.786 1.00 95.62 207 VAL A N 1
ATOM 1612 C CA . VAL A 1 207 ? -0.749 -7.720 8.530 1.00 95.62 207 VAL A CA 1
ATOM 1613 C C . VAL A 1 207 ? -0.446 -9.190 8.356 1.00 95.62 207 VAL A C 1
ATOM 1615 O O . VAL A 1 207 ? 0.491 -9.716 8.955 1.00 95.62 207 VAL A O 1
ATOM 1618 N N . LYS A 1 208 ? -1.252 -9.872 7.557 1.00 92.56 208 LYS A N 1
ATOM 1619 C CA . LYS A 1 208 ? -1.031 -11.283 7.261 1.00 92.56 208 LYS A CA 1
ATOM 1620 C C . LYS A 1 208 ? -1.332 -11.580 5.795 1.00 92.56 208 LYS A C 1
ATOM 1622 O O . LYS A 1 208 ? -2.319 -11.083 5.236 1.00 92.56 208 LYS A O 1
ATOM 1627 N N . SER A 1 209 ? -0.456 -12.387 5.198 1.00 86.25 209 SER A N 1
ATOM 1628 C CA . SER A 1 209 ? -0.662 -12.991 3.887 1.00 86.25 209 SER A CA 1
ATOM 1629 C C . SER A 1 209 ? -1.429 -14.306 4.031 1.00 86.25 209 SER A C 1
ATOM 1631 O O . SER A 1 209 ? -1.398 -14.956 5.075 1.00 86.25 209 SER A O 1
ATOM 1633 N N . ASP A 1 210 ? -2.124 -14.719 2.976 1.00 75.06 210 ASP A N 1
ATOM 1634 C CA . ASP A 1 210 ? -2.623 -16.095 2.902 1.00 75.06 210 ASP A CA 1
ATOM 1635 C C . ASP A 1 210 ? -1.501 -17.077 2.506 1.00 75.06 210 ASP A C 1
ATOM 1637 O O . ASP A 1 210 ? -1.592 -18.262 2.819 1.00 75.06 210 ASP A O 1
ATOM 1641 N N . GLU A 1 211 ? -0.430 -16.600 1.857 1.00 70.69 211 GLU A N 1
ATOM 1642 C CA . GLU A 1 211 ? 0.661 -17.44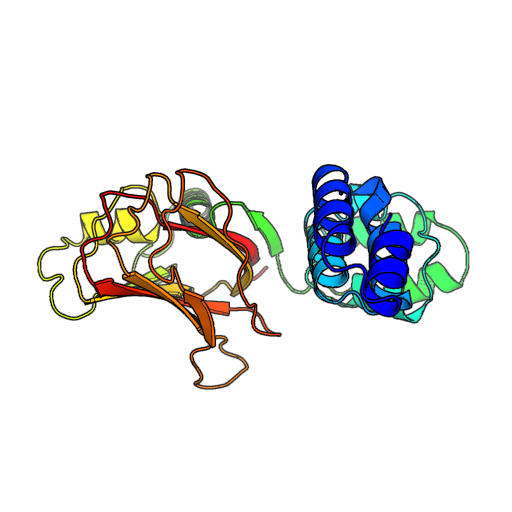0 1.336 1.00 70.69 211 GLU A CA 1
ATOM 1643 C C . GLU A 1 211 ? 1.595 -17.963 2.438 1.00 70.69 211 GLU A C 1
ATOM 1645 O O . GLU A 1 211 ? 2.130 -19.064 2.328 1.00 70.69 211 GLU A O 1
ATOM 1650 N N . ASP A 1 212 ? 1.763 -17.210 3.530 1.00 65.06 212 ASP A N 1
ATOM 1651 C CA . ASP A 1 212 ? 2.646 -17.559 4.655 1.00 65.06 212 ASP A CA 1
ATOM 1652 C C . ASP A 1 212 ? 1.962 -18.400 5.757 1.00 65.06 212 ASP A C 1
ATOM 1654 O O . ASP A 1 212 ? 2.569 -18.739 6.778 1.00 65.06 212 ASP A O 1
ATOM 1658 N N . GLY A 1 213 ? 0.695 -18.767 5.544 1.00 58.16 213 GLY A N 1
ATOM 1659 C CA . GLY A 1 213 ? 0.014 -19.867 6.223 1.00 58.16 213 GLY A CA 1
ATOM 1660 C C . GLY A 1 213 ? -0.458 -19.639 7.663 1.00 58.16 213 GLY A C 1
ATOM 1661 O O . GLY A 1 213 ? -1.291 -20.418 8.119 1.00 58.16 213 GLY A O 1
ATOM 1662 N N . ALA A 1 214 ? -0.022 -18.604 8.391 1.00 67.31 214 ALA A N 1
ATOM 1663 C CA . ALA A 1 214 ? -0.568 -18.288 9.728 1.00 67.31 214 ALA A CA 1
ATOM 1664 C C . ALA A 1 214 ? -0.043 -16.997 10.372 1.00 67.31 214 ALA A C 1
ATOM 1666 O O . ALA A 1 214 ? -0.645 -16.541 11.349 1.00 67.31 214 ALA A O 1
ATOM 1667 N N . THR A 1 215 ? 1.072 -16.443 9.897 1.00 83.62 215 THR A N 1
ATOM 1668 C CA . THR A 1 215 ? 1.887 -15.536 10.712 1.00 83.62 215 THR A CA 1
ATOM 1669 C C . THR A 1 215 ? 1.443 -14.089 10.551 1.00 83.62 215 THR A C 1
ATOM 1671 O O . THR A 1 215 ? 1.297 -13.580 9.447 1.00 83.62 215 THR A O 1
ATOM 1674 N N . TRP A 1 216 ? 1.232 -13.412 11.678 1.00 90.88 216 TRP A N 1
ATOM 1675 C CA . TRP A 1 216 ? 1.059 -11.965 11.692 1.00 90.88 216 TRP A CA 1
ATOM 1676 C C . TRP A 1 216 ? 2.427 -11.288 11.623 1.00 90.88 216 TRP A C 1
ATOM 1678 O O . TRP A 1 216 ? 3.293 -11.557 12.454 1.00 90.88 216 TRP A O 1
ATOM 1688 N N . HIS A 1 217 ? 2.594 -10.386 10.663 1.00 92.75 217 HIS A N 1
ATOM 1689 C CA . HIS A 1 217 ? 3.771 -9.539 10.503 1.00 92.75 217 HIS A CA 1
ATOM 1690 C C . HIS A 1 217 ? 3.492 -8.160 11.077 1.00 92.75 217 HIS A C 1
ATOM 1692 O O . HIS A 1 217 ? 2.465 -7.555 10.770 1.00 92.75 217 HIS A O 1
ATOM 1698 N N . LEU A 1 218 ? 4.413 -7.644 11.888 1.00 95.00 218 LEU A N 1
ATOM 1699 C CA . LEU A 1 218 ? 4.336 -6.275 12.383 1.00 95.00 218 LEU A CA 1
ATOM 1700 C C . LEU A 1 218 ? 4.672 -5.308 11.240 1.00 95.00 218 LEU A C 1
ATOM 1702 O O . LEU A 1 218 ? 5.836 -5.172 10.869 1.00 95.00 218 LEU A O 1
ATOM 1706 N N . ALA A 1 219 ? 3.656 -4.636 10.699 1.00 95.19 219 ALA A N 1
ATOM 1707 C CA . ALA A 1 219 ? 3.817 -3.682 9.607 1.00 95.19 219 ALA A CA 1
ATOM 1708 C C . ALA A 1 219 ? 4.216 -2.294 10.118 1.00 95.19 219 ALA A C 1
ATOM 1710 O O . ALA A 1 219 ? 5.047 -1.623 9.509 1.00 95.19 219 ALA A O 1
ATOM 1711 N N . TYR A 1 220 ? 3.642 -1.860 11.240 1.00 95.88 220 TYR A N 1
ATOM 1712 C CA . TYR A 1 220 ? 3.913 -0.544 11.814 1.00 95.88 220 TYR A CA 1
ATOM 1713 C C . TYR A 1 220 ? 3.687 -0.531 13.328 1.00 95.88 220 TYR A C 1
ATOM 1715 O O . TYR A 1 220 ? 2.821 -1.238 13.845 1.00 95.88 220 TYR A O 1
ATOM 1723 N N . GLU A 1 221 ? 4.436 0.307 14.040 1.00 96.44 221 GLU A N 1
ATOM 1724 C CA . GLU A 1 221 ? 4.271 0.564 15.472 1.00 96.44 221 GLU A CA 1
ATOM 1725 C C . GLU A 1 221 ? 4.515 2.049 15.751 1.00 96.44 221 GLU A C 1
ATOM 1727 O O . GLU A 1 221 ? 5.545 2.589 15.342 1.00 96.44 221 GLU A O 1
ATOM 1732 N N . SER A 1 222 ? 3.596 2.707 16.466 1.00 94.12 222 SER A N 1
ATOM 1733 C CA . SER A 1 222 ? 3.665 4.161 16.683 1.00 94.12 222 SER A CA 1
ATOM 1734 C C . SER A 1 222 ? 4.835 4.589 17.570 1.00 94.12 222 SER A C 1
ATOM 1736 O O . SER A 1 222 ? 5.340 5.702 17.442 1.00 94.12 222 SER A O 1
ATOM 1738 N N . ARG A 1 223 ? 5.285 3.709 18.479 1.00 91.81 223 ARG A N 1
ATOM 1739 C CA . ARG A 1 223 ? 6.390 3.950 19.430 1.00 91.81 223 ARG A CA 1
ATOM 1740 C C . ARG A 1 223 ? 6.243 5.262 20.219 1.00 91.81 223 ARG A C 1
ATOM 1742 O O . ARG A 1 223 ? 7.242 5.908 20.530 1.00 91.81 223 ARG A O 1
ATOM 1749 N N . GLY A 1 224 ? 5.003 5.660 20.514 1.00 87.94 224 GLY A N 1
ATOM 1750 C CA . GLY A 1 224 ? 4.697 6.897 21.239 1.00 87.94 224 GLY A CA 1
ATOM 1751 C C . GLY A 1 224 ? 5.070 8.175 20.482 1.00 87.94 224 GLY A C 1
ATOM 1752 O O . GLY A 1 224 ? 5.324 9.202 21.107 1.00 87.94 224 GLY A O 1
ATOM 1753 N N . LYS A 1 225 ? 5.163 8.121 19.149 1.00 91.62 225 LYS A N 1
ATOM 1754 C CA . LYS A 1 225 ? 5.316 9.308 18.305 1.00 91.62 225 LYS A CA 1
ATOM 1755 C C . LYS A 1 225 ? 3.950 9.848 17.915 1.00 91.62 225 LYS A C 1
ATOM 1757 O O . LYS A 1 225 ? 3.029 9.080 17.647 1.00 91.62 225 LYS A O 1
ATOM 1762 N N . GLU A 1 226 ? 3.850 11.169 17.867 1.00 95.81 226 GLU A N 1
ATOM 1763 C CA . GLU A 1 226 ? 2.711 11.829 17.242 1.00 95.81 226 GLU A CA 1
ATOM 1764 C C . GLU A 1 226 ? 2.753 11.597 15.730 1.00 95.81 226 GLU A C 1
ATOM 1766 O O . GLU A 1 226 ? 3.825 11.628 15.119 1.00 95.81 226 GLU A O 1
ATOM 1771 N N . ILE A 1 227 ? 1.586 11.336 15.150 1.00 94.88 227 ILE A N 1
ATOM 1772 C CA . ILE A 1 227 ? 1.408 11.158 13.712 1.00 94.88 227 ILE A CA 1
ATOM 1773 C C . ILE A 1 227 ? 0.480 12.267 13.243 1.00 94.88 227 ILE A C 1
ATOM 1775 O O . ILE A 1 227 ? -0.687 12.300 13.635 1.00 94.88 227 ILE A O 1
ATOM 1779 N N . GLU A 1 228 ? 1.009 13.172 12.426 1.00 95.94 228 GLU A N 1
ATOM 1780 C CA . GLU A 1 228 ? 0.233 14.226 11.774 1.00 95.94 228 GLU A CA 1
ATOM 1781 C C . GLU A 1 228 ? -0.837 13.616 10.854 1.00 95.94 228 GLU A C 1
ATOM 1783 O O . GLU A 1 228 ? -0.665 12.530 10.289 1.00 95.94 228 GLU A O 1
ATOM 1788 N N . ASP A 1 229 ? -1.970 14.302 10.721 1.00 94.06 229 ASP A N 1
ATOM 1789 C CA . ASP A 1 229 ? -3.041 13.857 9.839 1.00 94.06 229 ASP A CA 1
ATOM 1790 C C . ASP A 1 229 ? -2.567 13.827 8.380 1.00 94.06 229 ASP A C 1
ATOM 1792 O O . ASP A 1 229 ? -1.685 14.581 7.971 1.00 94.06 229 ASP A O 1
ATOM 1796 N N . TYR A 1 230 ? -3.115 12.895 7.598 1.00 93.19 230 TYR A N 1
ATOM 1797 C CA . TYR A 1 230 ? -2.771 12.682 6.185 1.00 93.19 230 TYR A CA 1
ATOM 1798 C C . TYR A 1 230 ? -1.274 12.439 5.924 1.00 93.19 230 TYR A C 1
ATOM 1800 O O . TYR A 1 230 ? -0.804 12.546 4.791 1.00 93.19 230 TYR A O 1
ATOM 1808 N N . THR A 1 231 ? -0.506 12.085 6.959 1.00 93.38 231 THR A N 1
ATOM 1809 C CA . THR A 1 231 ? 0.919 11.792 6.818 1.00 93.38 231 THR A CA 1
ATOM 1810 C C . THR A 1 231 ? 1.125 10.312 6.554 1.00 93.38 231 THR A C 1
ATOM 1812 O O . THR A 1 231 ? 0.919 9.474 7.437 1.00 93.38 231 THR A O 1
ATOM 1815 N N . PHE A 1 232 ? 1.597 10.003 5.347 1.00 92.00 232 PHE A N 1
ATOM 1816 C CA . PHE A 1 232 ? 1.938 8.649 4.932 1.00 92.00 232 PHE A CA 1
ATOM 1817 C C . PHE A 1 232 ? 2.985 8.013 5.854 1.00 92.00 232 PHE A C 1
ATOM 1819 O O . PHE A 1 232 ? 4.085 8.537 6.047 1.00 92.00 232 PHE A O 1
ATOM 1826 N N . GLN A 1 233 ? 2.635 6.856 6.404 1.00 92.81 233 GLN A N 1
ATOM 1827 C CA . GLN A 1 233 ? 3.498 6.022 7.221 1.00 92.81 233 GLN A CA 1
ATOM 1828 C C . GLN A 1 233 ? 4.002 4.848 6.388 1.00 92.81 233 GLN A C 1
ATOM 1830 O O . GLN A 1 233 ? 3.241 3.942 6.034 1.00 92.81 233 GLN A O 1
ATOM 1835 N N . THR A 1 234 ? 5.308 4.838 6.118 1.00 89.69 234 THR A N 1
ATOM 1836 C CA . THR A 1 234 ? 5.971 3.666 5.548 1.00 89.69 234 THR A CA 1
ATOM 1837 C C . THR A 1 234 ? 5.864 2.490 6.514 1.00 89.69 234 THR A C 1
ATOM 1839 O O . THR A 1 234 ? 5.925 2.645 7.737 1.00 89.69 234 THR A O 1
ATOM 1842 N N . CYS A 1 235 ? 5.700 1.290 5.967 1.00 88.44 235 CYS A N 1
ATOM 1843 C CA . CYS A 1 235 ? 5.557 0.074 6.756 1.00 88.44 235 CYS A CA 1
ATOM 1844 C C . CYS A 1 235 ? 6.651 -0.950 6.438 1.00 88.44 235 CYS A C 1
ATOM 1846 O O . CYS A 1 235 ? 7.254 -0.941 5.364 1.00 88.44 235 CYS A O 1
ATOM 1848 N N . SER A 1 236 ? 6.893 -1.857 7.384 1.00 87.75 236 SER A N 1
ATOM 1849 C CA . SER A 1 236 ? 7.663 -3.074 7.147 1.00 87.75 236 SER A CA 1
ATOM 1850 C C . SER A 1 236 ? 6.780 -4.076 6.409 1.00 87.75 236 SER A C 1
ATOM 1852 O O . SER A 1 236 ? 5.859 -4.658 6.983 1.00 87.75 236 SER A O 1
ATOM 1854 N N . ARG A 1 237 ? 7.043 -4.259 5.119 1.00 80.00 237 ARG A N 1
ATOM 1855 C CA . ARG A 1 237 ? 6.181 -5.028 4.216 1.00 80.00 237 ARG A CA 1
ATOM 1856 C C . ARG A 1 237 ? 6.539 -6.517 4.251 1.00 80.00 237 ARG A C 1
ATOM 1858 O O . ARG A 1 237 ? 7.728 -6.839 4.202 1.00 80.00 237 ARG A O 1
ATOM 1865 N N . PRO A 1 238 ? 5.5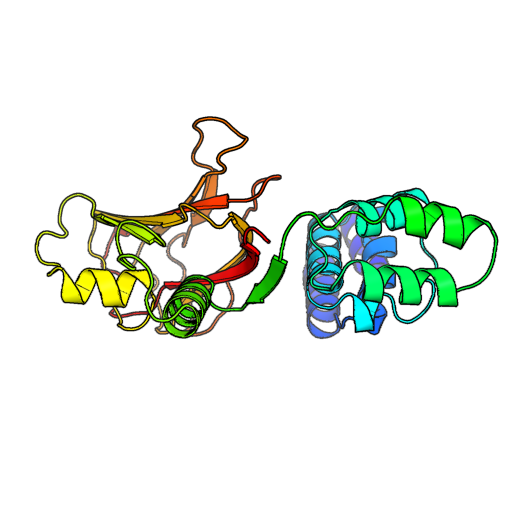59 -7.435 4.294 1.00 84.50 238 PRO A N 1
ATOM 1866 C CA . PRO A 1 238 ? 5.824 -8.835 3.978 1.00 84.50 238 PRO A CA 1
ATOM 1867 C C . PRO A 1 238 ? 6.163 -8.991 2.485 1.00 84.50 238 PRO A C 1
ATOM 1869 O O . PRO A 1 238 ? 5.820 -8.136 1.672 1.00 84.50 238 PRO A O 1
ATOM 1872 N N . LEU A 1 239 ? 6.837 -10.088 2.122 1.00 78.06 239 LEU A N 1
ATOM 1873 C CA . LEU A 1 239 ? 7.230 -10.358 0.728 1.00 78.06 239 LEU A CA 1
ATOM 1874 C C . LEU A 1 239 ? 6.034 -10.632 -0.198 1.00 78.06 239 LEU A C 1
ATOM 1876 O O . LEU A 1 239 ? 6.129 -10.392 -1.396 1.00 78.06 239 LEU A O 1
ATOM 1880 N N . GLY A 1 240 ? 4.943 -11.167 0.352 1.00 86.25 240 GLY A N 1
ATOM 1881 C CA . GLY A 1 240 ? 3.739 -11.525 -0.391 1.00 86.25 240 GLY A CA 1
ATOM 1882 C C . GLY A 1 240 ? 2.607 -10.515 -0.229 1.00 86.25 240 GLY A C 1
ATOM 1883 O O . GLY A 1 240 ? 2.669 -9.573 0.563 1.00 86.25 240 GLY A O 1
ATOM 1884 N N . LEU A 1 241 ? 1.524 -10.764 -0.957 1.00 92.25 241 LEU A N 1
ATOM 1885 C CA . LEU A 1 241 ? 0.312 -9.956 -0.885 1.00 92.25 241 LEU A CA 1
ATOM 1886 C C . LEU A 1 241 ? -0.400 -10.167 0.452 1.00 92.25 241 LEU A C 1
ATOM 1888 O O . LEU A 1 241 ? -0.511 -11.295 0.941 1.00 92.25 241 LEU A O 1
ATOM 1892 N N . VAL A 1 242 ? -0.946 -9.097 1.018 1.00 94.06 242 VAL A N 1
ATOM 1893 C CA . VAL A 1 242 ? -1.680 -9.145 2.286 1.00 94.06 242 VAL A CA 1
ATOM 1894 C C . VAL A 1 242 ? -3.185 -9.116 2.064 1.00 94.06 242 VAL A C 1
ATOM 1896 O O . VAL A 1 242 ? -3.683 -8.495 1.126 1.00 94.06 242 VAL A O 1
ATOM 1899 N N . LYS A 1 243 ? -3.918 -9.782 2.958 1.00 94.44 243 LYS A N 1
ATOM 1900 C CA . LYS A 1 243 ? -5.392 -9.776 2.973 1.00 94.44 243 LYS A CA 1
ATOM 1901 C C . LYS A 1 243 ? -5.987 -9.444 4.328 1.00 94.44 243 LYS A C 1
ATOM 1903 O O . LYS A 1 243 ? -7.164 -9.105 4.415 1.00 94.44 243 LYS A O 1
ATOM 1908 N N . HIS A 1 244 ? -5.196 -9.575 5.386 1.00 95.19 244 HIS A N 1
ATOM 1909 C CA . HIS A 1 244 ? -5.642 -9.343 6.751 1.00 95.19 244 HIS A CA 1
ATOM 1910 C C . HIS A 1 244 ? -4.876 -8.159 7.314 1.00 95.19 244 HIS A C 1
ATOM 1912 O O . HIS A 1 244 ? -3.648 -8.126 7.238 1.00 95.19 244 HIS A O 1
ATOM 1918 N N . PHE A 1 245 ? -5.602 -7.233 7.923 1.00 96.62 245 PHE A N 1
ATOM 1919 C CA . PHE A 1 245 ? -5.062 -6.037 8.558 1.00 96.62 245 PHE A CA 1
ATOM 1920 C C . PHE A 1 245 ? -5.615 -5.964 9.966 1.00 96.62 245 PHE A C 1
ATOM 1922 O O . PHE A 1 245 ? -6.820 -6.079 10.144 1.00 96.62 245 PHE A O 1
ATOM 1929 N N . LYS A 1 246 ? -4.763 -5.777 10.968 1.00 96.50 246 LYS A N 1
ATOM 1930 C CA . LYS A 1 246 ? -5.160 -5.672 12.370 1.00 96.50 246 LYS A CA 1
ATOM 1931 C C . LYS A 1 246 ? -4.536 -4.433 12.990 1.00 96.50 246 LYS A C 1
ATOM 1933 O O . LYS A 1 246 ? -3.326 -4.398 13.203 1.00 96.50 246 LYS A O 1
ATOM 1938 N N . LEU A 1 247 ? -5.379 -3.467 13.334 1.00 97.31 247 LEU A N 1
ATOM 1939 C CA . LEU A 1 247 ? -5.022 -2.276 14.094 1.00 97.31 247 LEU A CA 1
ATOM 1940 C C . LEU A 1 247 ? -5.294 -2.539 15.576 1.00 97.31 247 LEU A C 1
ATOM 1942 O O . LEU A 1 247 ? -6.420 -2.848 15.959 1.00 97.31 247 LEU A O 1
ATOM 1946 N N . GLU A 1 248 ? -4.264 -2.454 16.411 1.00 97.06 248 GLU A N 1
ATOM 1947 C CA . GLU A 1 248 ? -4.345 -2.754 17.840 1.00 97.06 248 GLU A CA 1
ATOM 1948 C C . GLU A 1 248 ? -3.823 -1.589 18.672 1.00 97.06 248 GLU A C 1
ATOM 1950 O O . GLU A 1 248 ? -2.656 -1.216 18.559 1.00 97.06 248 GLU A O 1
ATOM 1955 N N . VAL A 1 249 ? -4.680 -1.052 19.538 1.00 96.25 249 VAL A N 1
ATOM 1956 C CA . VAL A 1 249 ? -4.342 0.005 20.494 1.00 96.25 249 VAL A CA 1
ATOM 1957 C C . VAL A 1 249 ? -3.903 -0.642 21.800 1.00 96.25 249 VAL A C 1
ATOM 1959 O O . VAL A 1 249 ? -4.648 -1.393 22.435 1.00 96.25 249 VAL A O 1
ATOM 1962 N N . LEU A 1 250 ? -2.672 -0.342 22.195 1.00 95.25 250 LEU A N 1
ATOM 1963 C CA . LEU A 1 250 ? -2.007 -0.868 23.383 1.00 95.25 250 LEU A CA 1
ATOM 1964 C C . LEU A 1 250 ? -2.237 0.050 24.594 1.00 95.25 250 LEU A C 1
ATOM 1966 O O . LEU A 1 250 ? -2.476 -0.430 25.709 1.00 95.25 250 LEU A O 1
ATOM 1970 N N . GLU A 1 251 ? -2.207 1.361 24.353 1.00 94.88 251 GLU A N 1
ATOM 1971 C CA . GLU A 1 251 ? -2.374 2.425 25.344 1.00 94.88 251 GLU A CA 1
ATOM 1972 C C . GLU A 1 251 ? -3.064 3.643 24.714 1.00 94.88 251 GLU A C 1
ATOM 1974 O O . GLU A 1 251 ? -2.865 3.926 23.533 1.00 94.88 251 GLU A O 1
ATOM 1979 N N . GLY A 1 252 ? -3.867 4.360 25.503 1.00 94.12 252 GLY A N 1
ATOM 1980 C CA . GLY A 1 252 ? -4.651 5.499 25.027 1.00 94.12 252 GLY A CA 1
ATOM 1981 C C . GLY A 1 252 ? -5.906 5.091 24.248 1.00 94.12 252 GLY A C 1
ATOM 1982 O O . GLY A 1 252 ? -6.492 4.026 24.475 1.00 94.12 252 GLY A O 1
ATOM 1983 N N . GLU A 1 253 ? -6.335 5.975 23.352 1.00 94.19 253 GLU A N 1
ATOM 1984 C CA . GLU A 1 253 ? -7.486 5.801 22.465 1.00 94.19 253 GLU A CA 1
ATOM 1985 C C . GLU A 1 253 ? -7.163 6.479 21.133 1.00 94.19 253 GLU A C 1
ATOM 1987 O O . GLU A 1 253 ? -6.767 7.645 21.111 1.00 94.19 253 GLU A O 1
ATOM 1992 N N . LEU A 1 254 ? -7.336 5.753 20.027 1.00 93.94 254 LEU A N 1
ATOM 1993 C CA . LEU A 1 254 ? -7.279 6.363 18.706 1.00 93.94 254 LEU A CA 1
ATOM 1994 C C . LEU A 1 254 ? -8.450 7.341 18.563 1.00 93.94 254 LEU A C 1
ATOM 1996 O O . LEU A 1 254 ? -9.595 6.935 18.802 1.00 93.94 254 LEU A O 1
ATOM 2000 N N . PRO A 1 255 ? -8.184 8.600 18.169 1.00 94.12 255 PRO A N 1
ATOM 2001 C CA . PRO A 1 255 ? -9.235 9.576 17.932 1.00 94.12 255 PRO A CA 1
ATOM 2002 C C . PRO A 1 255 ? -10.132 9.123 16.781 1.00 94.12 255 PRO A C 1
ATOM 2004 O O . PRO A 1 255 ? -9.787 8.223 16.018 1.00 94.12 255 PRO A O 1
ATOM 2007 N N . GLU A 1 256 ? -11.285 9.771 16.648 1.00 94.75 256 GLU A N 1
ATOM 2008 C CA . GLU A 1 256 ? -12.202 9.512 15.545 1.00 94.75 256 GLU A CA 1
ATOM 2009 C C . GLU A 1 256 ? -11.508 9.780 14.195 1.00 94.75 256 GLU A C 1
ATOM 2011 O O . GLU A 1 256 ? -11.257 10.928 13.822 1.00 94.75 256 GLU A O 1
ATOM 2016 N N . THR A 1 257 ? -11.187 8.707 13.467 1.00 95.06 257 THR A N 1
ATOM 2017 C CA . THR A 1 257 ? -10.390 8.745 12.235 1.00 95.06 257 THR A CA 1
ATOM 2018 C C . THR A 1 257 ? -10.849 7.697 11.221 1.00 95.06 257 THR A C 1
ATOM 2020 O O . THR A 1 257 ? -11.532 6.733 11.562 1.00 95.06 257 THR A O 1
ATOM 2023 N N . HIS A 1 258 ? -10.457 7.892 9.968 1.00 95.62 258 HIS A N 1
ATOM 2024 C CA . HIS A 1 258 ? -10.301 6.851 8.960 1.00 95.62 258 HIS A CA 1
ATOM 2025 C C . HIS A 1 258 ? -8.963 6.121 9.134 1.00 95.62 258 HIS A C 1
ATOM 2027 O O . HIS A 1 258 ? -8.013 6.685 9.697 1.00 95.62 258 HIS A O 1
ATOM 2033 N N . PHE A 1 259 ? -8.924 4.866 8.691 1.00 95.75 259 PHE A N 1
ATOM 2034 C CA . PHE A 1 259 ? -7.710 4.058 8.618 1.00 95.75 259 PHE A CA 1
ATOM 2035 C C . PHE A 1 259 ? -7.472 3.690 7.159 1.00 95.75 259 PHE A C 1
ATOM 2037 O O . PHE A 1 259 ? -8.038 2.724 6.645 1.00 95.75 259 PHE A O 1
ATOM 2044 N N . ASP A 1 260 ? -6.650 4.500 6.510 1.00 96.62 260 ASP A N 1
ATOM 2045 C CA . ASP A 1 260 ? -6.427 4.451 5.078 1.00 96.62 260 ASP A CA 1
ATOM 2046 C C . ASP A 1 260 ? -5.246 3.522 4.783 1.00 96.62 260 ASP A C 1
ATOM 2048 O O . ASP A 1 260 ? -4.150 3.661 5.340 1.00 96.62 260 ASP A O 1
ATOM 2052 N N . ILE A 1 261 ? -5.496 2.521 3.940 1.00 97.25 261 ILE A N 1
ATOM 2053 C CA . ILE A 1 261 ? -4.511 1.516 3.538 1.00 97.25 261 ILE A CA 1
ATOM 2054 C C . ILE A 1 261 ? -4.092 1.832 2.110 1.00 97.25 261 ILE A C 1
ATOM 2056 O O . ILE A 1 261 ? -4.912 1.741 1.198 1.00 97.25 261 ILE A O 1
ATOM 2060 N N . GLU A 1 262 ? -2.810 2.123 1.915 1.00 96.25 262 GLU A N 1
ATOM 2061 C CA . GLU A 1 262 ? -2.258 2.471 0.610 1.00 96.25 262 GLU A CA 1
ATOM 2062 C C . GLU A 1 262 ? -1.462 1.306 0.011 1.00 96.25 262 GLU A C 1
ATOM 2064 O O . GLU A 1 262 ? -0.653 0.641 0.679 1.00 96.25 262 GLU A O 1
ATOM 2069 N N . GLY A 1 263 ? -1.670 1.071 -1.284 1.00 95.88 263 GLY A N 1
ATOM 2070 C CA . GLY A 1 263 ? -0.918 0.078 -2.036 1.00 95.88 263 GLY A CA 1
ATOM 2071 C C . GLY A 1 263 ? -1.529 -0.264 -3.387 1.00 95.88 263 GLY A C 1
ATOM 2072 O O . GLY A 1 263 ? -2.327 0.480 -3.957 1.00 95.88 263 GLY A O 1
ATOM 2073 N N . ILE A 1 264 ? -1.144 -1.427 -3.912 1.00 96.19 264 ILE A N 1
ATOM 2074 C CA . ILE A 1 264 ? -1.705 -1.960 -5.158 1.00 96.19 264 ILE A CA 1
ATOM 2075 C C . ILE A 1 264 ? -2.729 -3.030 -4.812 1.00 96.19 264 ILE A C 1
ATOM 2077 O O . ILE A 1 264 ? -2.388 -4.112 -4.331 1.00 96.19 264 ILE A O 1
ATOM 2081 N N . LEU A 1 265 ? -3.991 -2.709 -5.069 1.00 96.44 265 LEU A N 1
ATOM 2082 C CA . LEU A 1 265 ? -5.129 -3.594 -4.927 1.00 96.44 265 LEU A CA 1
ATOM 2083 C C . LEU A 1 265 ? -5.178 -4.568 -6.106 1.00 96.44 265 LEU A C 1
ATOM 2085 O O . LEU A 1 265 ? -5.313 -4.161 -7.261 1.00 96.44 265 LEU A O 1
ATOM 2089 N N . GLN A 1 266 ? -5.129 -5.861 -5.802 1.00 94.69 266 GLN A N 1
ATOM 2090 C CA . GLN A 1 266 ? -5.354 -6.938 -6.753 1.00 94.69 266 GLN A CA 1
ATOM 2091 C C . GLN A 1 266 ? -6.736 -7.544 -6.548 1.00 94.69 266 GLN A C 1
ATOM 2093 O O . GLN A 1 266 ? -7.088 -7.988 -5.453 1.00 94.69 266 GLN A O 1
ATOM 2098 N N . THR A 1 267 ? -7.506 -7.600 -7.630 1.00 91.62 267 THR A N 1
ATOM 2099 C CA . THR A 1 267 ? -8.825 -8.241 -7.671 1.00 91.62 267 THR A CA 1
ATOM 2100 C C . THR A 1 267 ? -8.877 -9.278 -8.799 1.00 91.62 267 THR A C 1
ATOM 2102 O O . THR A 1 267 ? -8.209 -9.086 -9.819 1.00 91.62 267 THR A O 1
ATOM 2105 N N . PRO A 1 268 ? -9.637 -10.379 -8.646 1.00 82.12 268 PRO A N 1
ATOM 2106 C CA . PRO A 1 268 ? -9.883 -11.334 -9.721 1.00 82.12 268 PRO A CA 1
ATOM 2107 C C . PRO A 1 268 ? -10.411 -10.642 -10.986 1.00 82.12 268 PRO A C 1
ATOM 2109 O O . PRO A 1 268 ? -11.072 -9.602 -10.902 1.00 82.12 268 PRO A O 1
ATOM 2112 N N . ILE A 1 269 ? -10.092 -11.222 -12.146 1.00 66.19 269 ILE A N 1
ATOM 2113 C CA . ILE A 1 269 ? -10.600 -10.790 -13.458 1.00 66.19 269 ILE A CA 1
ATOM 2114 C C . ILE A 1 269 ? -12.042 -11.256 -13.653 1.00 66.19 269 ILE A C 1
ATOM 2116 O O . ILE A 1 269 ? -12.334 -12.421 -13.300 1.00 66.19 269 ILE A O 1
#

Sequence (269 aa):
MVEVAAIADKYQVEALPPLCLHLVRKALKPDVACEVFGLADRFHVAEMRAEALDCIFAKPAEALKERPALRPELLEEILGSGLLCTKTDALKKTVQSWGGKDCDSLASIINIPANNEYTDDVLDRLMGKWRDADRKGAFVGYWVAVIVGPGQDKYTADQLERVAGNQGKFSLRKGWMQWVLHHASVHLQGFWFSTTVPASTSFRINVKSDEDGATWHLAYESRGKEIEDYTFQTCSRPLGLVKHFKLEVLEGELPETHFDIEGILQTPI